Protein AF-A0A1Q1FGC1-F1 (afdb_monomer_lite)

Foldseek 3Di:
DLVVVLVVLLVLLVVQFDLPAQKAKAQPVPRHQDPPRHNTHGNDQVSRVVNQVSVQVSQVSVCVPVVPRDDGNIHMDGNDDDDDDPPDDDPPCCCLALLSLLVLLLVLLVVLCVVVVVVVLVVVLVVVLVVCLVVDPDSSLSSLSSLLSQLVSCVVPPDQQVSVSSLLSSLQSVADPDADPCLLVVLVVSCCSNVQFVDKDWAWDPPDPQKTKIKIKTFQHVNVQPDQKDFQQSSLSSSCSNVVQWAKEWEQWDDPDNGMIIIMIMTGRDDGHPQNGMYGHDDDD

Secondary structure (DSSP, 8-state):
-HHHHHHHHHHHHHHH--TT-SEEEEETTT----TTSTT--BSSHHHHHHHHHHHHHHHHHHHTT-TTSPP--EEEEE---------PPP-SSGGGSHHHHHHHHHHHHHHHHHHHT-HHHHHHHHHHHHHHHTT---HHHHHHHHHHHHHHHHHHHS-HHHHHHHHHHHHHHH------S-HHHHHHHHHHHTTS-SEEEEEE----SSEEEEEEEEES-GGGTT-SEEE-HHHHHHHHHH-SSSEEEEEEEEE-SSSEEEEEEEEESSS--BSSSEEEPPPP-

pLDDT: mean 84.42, std 14.96, range [31.66, 98.06]

Structure (mmCIF, N/CA/C/O backbone):
data_AF-A0A1Q1FGC1-F1
#
_entry.id   AF-A0A1Q1FGC1-F1
#
loop_
_atom_site.group_PDB
_atom_site.id
_atom_site.type_symbol
_atom_site.label_atom_id
_atom_site.label_alt_id
_atom_site.label_comp_id
_atom_site.label_asym_id
_atom_site.label_entity_id
_atom_site.label_seq_id
_atom_site.pdbx_PDB_ins_code
_atom_site.Cartn_x
_atom_site.Cartn_y
_atom_site.Cartn_z
_atom_site.occupancy
_atom_site.B_iso_or_equiv
_atom_site.auth_seq_id
_atom_site.auth_comp_id
_atom_site.auth_asym_id
_atom_site.auth_atom_id
_atom_site.pdbx_PDB_model_num
ATOM 1 N N . MET A 1 1 ? -50.569 14.447 3.805 1.00 57.69 1 MET A N 1
ATOM 2 C CA . MET A 1 1 ? -50.657 12.968 3.808 1.00 57.69 1 MET A CA 1
ATOM 3 C C . MET A 1 1 ? -49.304 12.247 3.843 1.00 57.69 1 MET A C 1
ATOM 5 O O . MET A 1 1 ? -49.131 11.430 4.736 1.00 57.69 1 MET A O 1
ATOM 9 N N . VAL A 1 2 ? -48.320 12.514 2.967 1.00 59.72 2 VAL A N 1
ATOM 10 C CA . VAL A 1 2 ? -46.971 11.885 3.090 1.00 59.72 2 VAL A CA 1
ATOM 11 C C . VAL A 1 2 ? -46.127 12.538 4.187 1.00 59.72 2 VAL A C 1
ATOM 13 O O . VAL A 1 2 ? -45.519 11.827 4.982 1.00 59.72 2 VAL A O 1
ATOM 16 N N . GLY A 1 3 ? -46.162 13.873 4.285 1.00 59.84 3 GLY A N 1
ATOM 17 C CA . GLY A 1 3 ? -45.525 14.616 5.379 1.00 59.84 3 GLY A CA 1
ATOM 18 C C . GLY A 1 3 ? -45.993 14.133 6.752 1.00 59.84 3 GLY A C 1
ATOM 19 O O . GLY A 1 3 ? -45.165 13.845 7.601 1.00 59.84 3 GLY A O 1
ATOM 20 N N . ASP A 1 4 ? -47.297 13.890 6.925 1.00 67.94 4 ASP A N 1
ATOM 21 C CA . ASP A 1 4 ? -47.846 13.331 8.172 1.00 67.94 4 ASP A CA 1
ATOM 22 C C . ASP A 1 4 ? -47.309 11.930 8.482 1.00 67.94 4 ASP A C 1
ATOM 24 O O . ASP A 1 4 ? -47.155 11.571 9.643 1.00 67.94 4 ASP A O 1
ATOM 28 N N . THR A 1 5 ? -47.018 11.128 7.456 1.00 79.69 5 THR A N 1
ATOM 29 C CA . THR A 1 5 ? -46.494 9.765 7.629 1.00 79.69 5 THR A CA 1
ATOM 30 C C . THR A 1 5 ? -45.018 9.796 8.024 1.00 79.69 5 THR A C 1
ATOM 32 O O . THR A 1 5 ? -44.629 9.123 8.971 1.00 79.69 5 THR A O 1
ATOM 35 N N . LEU A 1 6 ? -44.202 10.624 7.362 1.00 82.94 6 LEU A N 1
ATOM 36 C CA . LEU A 1 6 ? -42.785 10.801 7.701 1.00 82.94 6 LEU A CA 1
ATOM 37 C C . LEU A 1 6 ? -42.603 11.462 9.073 1.00 82.94 6 LEU A C 1
ATOM 39 O O . LEU A 1 6 ? -41.747 11.032 9.842 1.00 82.94 6 LEU A O 1
ATOM 43 N N . SER A 1 7 ? -43.430 12.458 9.404 1.00 81.56 7 SER A N 1
ATOM 44 C CA . SER A 1 7 ? -43.425 13.105 10.719 1.00 81.56 7 SER A CA 1
ATOM 45 C C . SER A 1 7 ? -43.826 12.141 11.833 1.00 81.56 7 SER A C 1
ATOM 47 O O . SER A 1 7 ? -43.202 12.159 12.886 1.00 81.56 7 SER A O 1
ATOM 49 N N . LYS A 1 8 ? -44.802 11.249 11.603 1.00 84.81 8 LYS A N 1
ATOM 50 C CA . LYS A 1 8 ? -45.163 10.192 12.566 1.00 84.81 8 LYS A CA 1
ATOM 51 C C . LYS A 1 8 ? -44.036 9.186 12.778 1.00 84.81 8 LYS A C 1
ATOM 53 O O . LYS A 1 8 ? -43.761 8.823 13.913 1.00 84.81 8 LYS A O 1
ATOM 58 N N . ILE A 1 9 ? -43.373 8.759 11.701 1.00 87.56 9 ILE A N 1
ATOM 59 C CA . ILE A 1 9 ? -42.232 7.840 11.803 1.00 87.56 9 ILE A CA 1
ATOM 60 C C . ILE A 1 9 ? -41.076 8.509 12.560 1.00 87.56 9 ILE A C 1
ATOM 62 O O . ILE A 1 9 ? -40.474 7.888 13.428 1.00 87.56 9 ILE A O 1
ATOM 66 N N . ARG A 1 10 ? -40.805 9.792 12.295 1.00 87.88 10 ARG A N 1
ATOM 67 C CA . ARG A 1 10 ? -39.783 10.553 13.023 1.00 87.88 10 ARG A CA 1
ATOM 68 C C . ARG A 1 10 ? -40.127 10.718 14.504 1.00 87.88 10 ARG A C 1
ATOM 70 O O . ARG A 1 10 ? -39.265 10.466 15.334 1.00 87.88 10 ARG A O 1
ATOM 77 N N . ALA A 1 11 ? -41.372 11.069 14.826 1.00 86.38 11 ALA A N 1
ATOM 78 C CA . ALA A 1 11 ? -41.836 11.168 16.208 1.00 86.38 11 ALA A CA 1
ATOM 79 C C . ALA A 1 11 ? -41.673 9.834 16.948 1.00 86.38 11 ALA A C 1
ATOM 81 O O . ALA A 1 11 ? -41.197 9.812 18.074 1.00 86.38 11 ALA A O 1
ATOM 82 N N . ARG A 1 12 ? -41.966 8.710 16.280 1.00 87.69 12 ARG A N 1
ATOM 83 C CA . ARG A 1 12 ? -41.764 7.377 16.856 1.00 87.69 12 ARG A CA 1
ATOM 84 C C . ARG A 1 12 ? -40.293 7.081 17.167 1.00 87.69 12 ARG A C 1
ATOM 86 O O . ARG A 1 12 ? -40.009 6.487 18.195 1.00 87.69 12 ARG A O 1
ATOM 93 N N . ILE A 1 13 ? -39.368 7.489 16.299 1.00 89.38 13 ILE A N 1
ATOM 94 C CA . ILE A 1 13 ? -37.922 7.331 16.537 1.00 89.38 13 ILE A CA 1
ATOM 95 C C . ILE A 1 13 ? -37.454 8.244 17.676 1.00 89.38 13 ILE A C 1
ATOM 97 O O . ILE A 1 13 ? -36.613 7.845 18.472 1.00 89.38 13 ILE A O 1
ATOM 1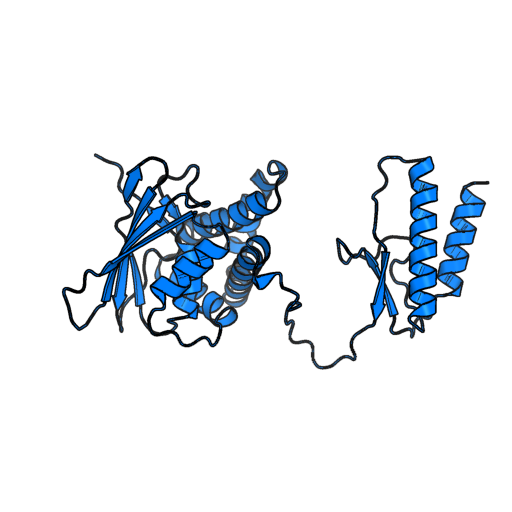01 N N . GLU A 1 14 ? -38.010 9.451 17.776 1.00 88.62 14 GLU A N 1
ATOM 102 C CA . GLU A 1 14 ? -37.713 10.391 18.861 1.00 88.62 14 GLU A CA 1
ATOM 103 C C . GLU A 1 14 ? -38.254 9.910 20.219 1.00 88.62 14 GLU A C 1
ATOM 105 O O . GLU A 1 14 ? -37.573 10.095 21.217 1.00 88.62 14 GLU A O 1
ATOM 110 N N . GLU A 1 15 ? -39.412 9.243 20.262 1.00 89.38 15 GLU A N 1
ATOM 111 C CA . GLU A 1 15 ? -39.962 8.607 21.476 1.00 89.38 15 GLU A CA 1
ATOM 112 C C . GLU A 1 15 ? -39.123 7.428 21.980 1.00 89.38 15 GLU A C 1
ATOM 114 O O . GLU A 1 15 ? -39.129 7.140 23.173 1.00 89.38 15 GLU A O 1
ATOM 119 N N . LEU A 1 16 ? -38.453 6.717 21.070 1.00 88.81 16 LEU A N 1
ATOM 120 C CA . LEU A 1 16 ? -37.570 5.600 21.409 1.00 88.81 16 LEU A CA 1
ATOM 121 C C . LEU A 1 16 ? -36.193 6.076 21.888 1.00 88.81 16 LEU A C 1
ATOM 123 O O . LEU A 1 16 ? -35.458 5.292 22.484 1.00 88.81 16 LEU A O 1
ATOM 127 N N . ALA A 1 17 ? -35.830 7.326 21.595 1.00 89.56 17 ALA A N 1
ATOM 128 C CA . ALA A 1 17 ? -34.506 7.841 21.879 1.00 89.56 17 ALA A CA 1
ATOM 129 C C . ALA A 1 17 ? -34.337 8.213 23.360 1.00 89.56 17 ALA A C 1
ATOM 131 O O . ALA A 1 17 ? -35.194 8.863 23.955 1.00 89.56 17 ALA A O 1
ATOM 132 N N . ASP A 1 18 ? -33.182 7.864 23.914 1.00 89.31 18 ASP A N 1
ATOM 133 C CA . ASP A 1 18 ? -32.723 8.246 25.247 1.00 89.31 18 ASP A CA 1
ATOM 134 C C . ASP A 1 18 ? -31.281 8.751 25.126 1.00 89.31 18 ASP A C 1
ATOM 136 O O . ASP A 1 18 ? -30.412 8.021 24.649 1.00 89.31 18 ASP A O 1
ATOM 140 N N . ASP A 1 19 ? -31.019 9.996 25.535 1.00 82.25 19 ASP A N 1
ATOM 141 C CA . ASP A 1 19 ? -29.701 10.640 25.409 1.00 82.25 19 ASP A CA 1
ATOM 142 C C . ASP A 1 19 ? -28.602 9.948 26.246 1.00 82.25 19 ASP A C 1
ATOM 144 O O . ASP A 1 19 ? -27.415 10.142 25.980 1.00 82.25 19 ASP A O 1
ATOM 148 N N . GLY A 1 20 ? -28.981 9.138 27.243 1.00 80.69 20 GLY A N 1
ATOM 149 C CA . GLY A 1 20 ? -28.089 8.295 28.044 1.00 80.69 20 GLY A CA 1
ATOM 150 C C . GLY A 1 20 ? -27.995 6.845 27.560 1.00 80.69 20 GLY A C 1
ATOM 151 O O . GLY A 1 20 ? -27.340 6.031 28.210 1.00 80.69 20 GLY A O 1
ATOM 152 N N . GLY A 1 21 ? -28.650 6.512 26.447 1.00 84.69 21 GLY A N 1
ATOM 153 C CA . GLY A 1 21 ? -28.677 5.171 25.885 1.00 84.69 21 GLY A CA 1
ATOM 154 C C . GLY A 1 21 ? -27.323 4.698 25.348 1.00 84.69 21 GLY A C 1
ATOM 155 O O . GLY A 1 21 ? -26.608 5.429 24.654 1.00 84.69 21 GLY A O 1
ATOM 156 N N . THR A 1 22 ? -26.982 3.441 25.626 1.00 86.62 22 THR A N 1
ATOM 157 C CA . THR A 1 22 ? -25.759 2.802 25.117 1.00 86.62 22 THR A CA 1
ATOM 158 C C . THR A 1 22 ? -25.917 2.288 23.692 1.00 86.62 22 THR A C 1
ATOM 160 O O . THR A 1 22 ? -24.923 1.959 23.057 1.00 86.62 22 THR A O 1
ATOM 163 N N . TYR A 1 23 ? -27.135 2.246 23.154 1.00 84.50 23 TYR A N 1
ATOM 164 C CA . TYR A 1 23 ? -27.387 1.746 21.811 1.00 84.50 23 TYR A CA 1
ATOM 165 C C . TYR A 1 23 ? -27.538 2.887 20.805 1.00 84.50 23 TYR A C 1
ATOM 167 O O . TYR A 1 23 ? -28.007 3.980 21.123 1.00 84.50 23 TYR A O 1
ATOM 175 N N . TRP A 1 24 ? -27.167 2.645 19.555 1.00 87.62 24 TRP A N 1
ATOM 176 C CA . TRP A 1 24 ? -27.407 3.553 18.433 1.00 87.62 24 TRP A CA 1
ATOM 177 C C . TRP A 1 24 ? -27.695 2.760 17.161 1.00 87.62 24 TRP A C 1
ATOM 179 O O . TRP A 1 24 ? -27.542 1.542 17.118 1.00 87.62 24 TRP A O 1
ATOM 189 N N . VAL A 1 25 ? -28.121 3.453 16.108 1.00 85.19 25 VAL A N 1
ATOM 190 C CA . VAL A 1 25 ? -28.439 2.829 14.821 1.00 85.19 25 VAL A CA 1
ATOM 191 C C . VAL A 1 25 ? -27.523 3.387 13.737 1.00 85.19 25 VAL A C 1
ATOM 193 O O . VAL A 1 25 ? -27.506 4.598 13.508 1.00 85.19 25 VAL A O 1
ATOM 196 N N . VAL A 1 26 ? -26.796 2.502 13.050 1.00 85.12 26 VAL A N 1
ATOM 197 C CA . VAL A 1 26 ? -25.926 2.835 11.906 1.00 85.12 26 VAL A CA 1
ATOM 198 C C . VAL A 1 26 ? -26.407 2.158 10.629 1.00 85.12 26 VAL A C 1
ATOM 200 O O . VAL A 1 26 ? -27.202 1.222 10.661 1.00 85.12 26 VAL A O 1
ATOM 203 N N . CYS A 1 27 ? -25.888 2.605 9.490 1.00 78.38 27 CYS A N 1
ATOM 204 C CA . CYS A 1 27 ? -25.894 1.821 8.263 1.00 78.38 27 CYS A CA 1
ATOM 205 C C . CYS A 1 27 ? -24.821 0.724 8.348 1.00 78.38 27 CYS A C 1
ATOM 207 O O . CYS A 1 27 ? -23.636 1.042 8.417 1.00 78.38 27 CYS A O 1
ATOM 209 N N . GLY A 1 28 ? -25.208 -0.548 8.266 1.00 69.62 28 GLY A N 1
ATOM 210 C CA . GLY A 1 28 ? -24.285 -1.685 8.327 1.00 69.62 28 GLY A CA 1
ATOM 211 C C . GLY A 1 28 ? -23.257 -1.732 7.192 1.00 69.62 28 GLY A C 1
ATOM 212 O O . GLY A 1 28 ? -22.227 -2.369 7.346 1.00 69.62 28 GLY A O 1
ATOM 213 N N . ARG A 1 29 ? -23.500 -1.029 6.075 1.00 65.00 29 ARG A N 1
ATOM 214 C CA . ARG A 1 29 ? -22.555 -0.947 4.946 1.00 65.00 29 ARG A CA 1
ATOM 215 C C . ARG A 1 29 ? -21.542 0.189 5.078 1.00 65.00 29 ARG A C 1
ATOM 217 O O . ARG A 1 29 ? -20.452 0.090 4.541 1.00 65.00 29 ARG A O 1
ATOM 224 N N . THR A 1 30 ? -21.917 1.299 5.712 1.00 63.84 30 THR A N 1
ATOM 225 C CA . THR A 1 30 ? -21.120 2.540 5.661 1.00 63.84 30 THR A CA 1
ATOM 226 C C . THR A 1 30 ? -20.755 3.090 7.035 1.00 63.84 30 THR A C 1
ATOM 228 O O . THR A 1 30 ? -20.109 4.127 7.115 1.00 63.84 30 THR A O 1
ATOM 231 N N . GLY A 1 31 ? -21.241 2.490 8.123 1.00 72.88 31 GLY A N 1
ATOM 232 C CA . GLY A 1 31 ? -21.002 2.936 9.500 1.00 72.88 31 GLY A CA 1
ATOM 233 C C . GLY A 1 31 ? -21.636 4.284 9.879 1.00 72.88 31 GLY A C 1
ATOM 234 O O . GLY A 1 31 ? -21.648 4.651 11.049 1.00 72.88 31 GLY A O 1
ATOM 235 N N . VAL A 1 32 ? -22.193 5.032 8.922 1.00 72.25 32 VAL A N 1
ATOM 236 C CA . VAL A 1 32 ? -22.795 6.352 9.172 1.00 72.25 32 VAL A CA 1
ATOM 237 C C . VAL A 1 32 ? -24.168 6.237 9.839 1.00 72.25 32 VAL A C 1
ATOM 239 O O . VAL A 1 32 ? -24.891 5.263 9.625 1.00 72.25 32 VAL A O 1
ATOM 242 N N . CYS A 1 33 ? -24.576 7.277 10.573 1.00 80.81 33 CYS A N 1
ATOM 243 C CA . CYS A 1 33 ? -25.925 7.416 11.138 1.00 80.81 33 CYS A CA 1
ATOM 244 C C . CYS A 1 33 ? -26.758 8.401 10.299 1.00 80.81 33 CYS A C 1
ATOM 246 O O . CYS A 1 33 ? -26.781 9.598 10.605 1.00 80.81 33 CYS A O 1
ATOM 248 N N . PRO A 1 34 ? -27.432 7.968 9.218 1.00 77.50 34 PRO A N 1
ATOM 249 C CA . PRO A 1 34 ? -28.180 8.887 8.377 1.00 77.50 34 PRO A CA 1
ATOM 250 C C . PRO A 1 34 ? -29.511 9.281 9.034 1.00 77.50 34 PRO A C 1
ATOM 252 O O . PRO A 1 34 ? -30.079 8.570 9.862 1.00 77.50 34 PRO A O 1
ATOM 255 N N . VAL A 1 35 ? -30.067 10.420 8.616 1.00 82.81 35 VAL A N 1
ATOM 256 C CA . VAL A 1 35 ? -31.430 10.831 8.997 1.00 82.81 35 VAL A CA 1
ATOM 257 C C . VAL A 1 35 ? -32.407 9.693 8.651 1.00 82.81 35 VAL A C 1
ATOM 259 O O . VAL A 1 35 ? -32.346 9.181 7.522 1.00 82.81 35 VAL A O 1
ATOM 262 N N . PRO A 1 36 ? -33.301 9.287 9.573 1.00 83.81 36 PRO A N 1
ATOM 263 C CA . PRO A 1 36 ? -33.751 10.012 10.776 1.00 83.81 36 PRO A CA 1
ATOM 264 C C . PRO A 1 36 ? -33.051 9.682 12.109 1.00 83.81 36 PRO A C 1
ATOM 266 O O . PRO A 1 36 ? -33.379 10.317 13.105 1.00 83.81 36 PRO A O 1
ATOM 269 N N . VAL A 1 37 ? -32.104 8.743 12.149 1.00 86.38 37 VAL A N 1
ATOM 270 C CA . VAL A 1 37 ? -31.458 8.274 13.399 1.00 86.38 37 VAL A CA 1
ATOM 271 C C . VAL A 1 37 ? -30.171 9.030 13.753 1.00 86.38 37 VAL A C 1
ATOM 273 O O . VAL A 1 37 ? -29.533 8.751 14.765 1.00 86.38 37 VAL A O 1
ATOM 276 N N . ALA A 1 38 ? -29.792 10.011 12.932 1.00 84.94 38 ALA A N 1
ATOM 277 C CA . ALA A 1 38 ? -28.620 10.853 13.145 1.00 84.94 38 ALA A CA 1
ATOM 278 C C . ALA A 1 38 ? -28.612 11.483 14.551 1.00 84.94 38 ALA A C 1
ATOM 280 O O . ALA A 1 38 ? -29.531 12.220 14.916 1.00 84.94 38 ALA A O 1
ATOM 281 N N . GLY A 1 39 ? -27.558 11.200 15.321 1.00 80.31 39 GLY A N 1
ATOM 282 C CA . GLY A 1 39 ? -27.352 11.753 16.662 1.00 80.31 39 GLY A CA 1
ATOM 283 C C . GLY A 1 39 ? -28.306 11.230 17.741 1.00 80.31 39 GLY A C 1
ATOM 284 O O . GLY A 1 39 ? -28.369 11.831 18.807 1.00 80.31 39 GLY A O 1
ATOM 285 N N . LYS A 1 40 ? -29.063 10.154 17.482 1.00 87.62 40 LYS A N 1
ATOM 286 C CA . LYS A 1 40 ? -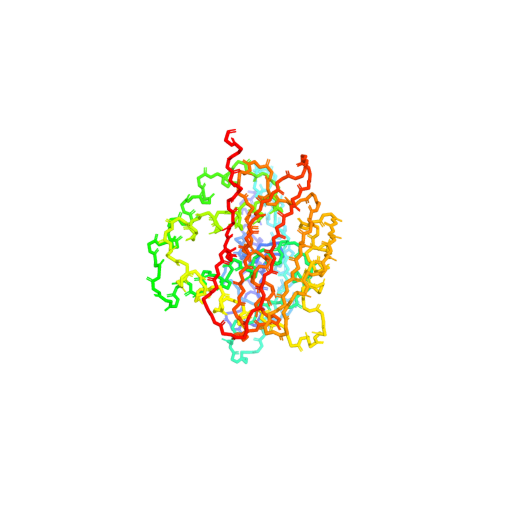29.954 9.528 18.468 1.00 87.62 40 LYS A CA 1
ATOM 287 C C . LYS A 1 40 ? -29.279 8.341 19.150 1.00 87.62 40 LYS A C 1
ATOM 289 O O . LYS A 1 40 ? -28.545 7.586 18.511 1.00 87.62 40 LYS A O 1
ATOM 294 N N . ARG A 1 41 ? -29.559 8.192 20.441 1.00 90.12 41 ARG A N 1
ATOM 295 C CA . ARG A 1 41 ? -29.171 7.058 21.281 1.00 90.12 41 ARG A CA 1
ATOM 296 C C . ARG A 1 41 ? -30.428 6.358 21.797 1.00 90.12 41 ARG A C 1
ATOM 298 O O . ARG A 1 41 ? -31.491 6.972 21.819 1.00 90.12 41 ARG A O 1
ATOM 305 N N . PHE A 1 42 ? -30.317 5.082 22.139 1.00 90.81 42 PHE A N 1
ATOM 306 C CA . PHE A 1 42 ? -31.420 4.214 22.547 1.00 90.81 42 PHE A CA 1
ATOM 307 C C . PHE A 1 42 ? -31.038 3.462 23.829 1.00 90.81 42 PHE A C 1
ATOM 309 O O . PHE A 1 42 ? -29.876 3.071 23.981 1.00 90.81 42 PHE A O 1
ATOM 316 N N . PRO A 1 43 ? -31.984 3.277 24.762 1.00 88.50 43 PRO A N 1
ATOM 317 C CA . PRO A 1 43 ? -31.693 2.731 26.087 1.00 88.50 43 PRO A CA 1
ATOM 318 C C . PRO A 1 43 ? -31.314 1.247 26.052 1.00 88.50 43 PRO A C 1
ATOM 320 O O . PRO A 1 43 ? -30.489 0.805 26.847 1.00 88.50 43 PRO A O 1
ATOM 323 N N . ASP A 1 44 ? -31.896 0.488 25.126 1.00 88.94 44 ASP A N 1
ATOM 324 C CA . ASP A 1 44 ? -31.689 -0.946 24.982 1.00 88.94 44 ASP A CA 1
ATOM 325 C C . ASP A 1 44 ? -31.716 -1.376 23.506 1.00 88.94 44 ASP A C 1
ATOM 327 O O . ASP A 1 44 ? -32.067 -0.613 22.593 1.00 88.94 44 ASP A O 1
ATOM 331 N N . ARG A 1 45 ? -31.322 -2.631 23.277 1.00 87.06 45 ARG A N 1
ATOM 332 C CA . ARG A 1 45 ? -31.280 -3.251 21.952 1.00 87.06 45 ARG A CA 1
ATOM 333 C C . ARG A 1 45 ? -32.646 -3.270 21.265 1.00 87.06 45 ARG A C 1
ATOM 335 O O . ARG A 1 45 ? -32.711 -3.047 20.061 1.00 87.06 45 ARG A O 1
ATOM 342 N N . GLU A 1 46 ? -33.722 -3.520 22.007 1.00 90.12 46 GLU A N 1
ATOM 343 C CA . GLU A 1 46 ? -35.079 -3.632 21.458 1.00 90.12 46 GLU A CA 1
ATOM 344 C C . GLU A 1 46 ? -35.573 -2.277 20.922 1.00 90.12 46 GLU A C 1
ATOM 346 O O . GLU A 1 46 ? -36.135 -2.194 19.823 1.00 90.12 46 GLU A O 1
ATOM 351 N N . ALA A 1 47 ? -35.296 -1.192 21.649 1.00 87.44 47 ALA A N 1
ATOM 352 C CA . ALA A 1 47 ? -35.576 0.173 21.223 1.00 87.44 47 ALA A CA 1
ATOM 353 C C . ALA A 1 47 ? -34.750 0.569 19.988 1.00 87.44 47 ALA A C 1
ATOM 355 O O . ALA A 1 47 ? -35.282 1.200 19.069 1.00 87.44 47 ALA A O 1
ATOM 356 N N . ALA A 1 48 ? -33.479 0.162 19.928 1.00 89.12 48 ALA A N 1
ATOM 357 C CA . ALA A 1 48 ? -32.610 0.410 18.780 1.00 89.12 48 ALA A CA 1
ATOM 358 C C . ALA A 1 48 ? -33.036 -0.381 17.529 1.00 89.12 48 ALA A C 1
ATOM 360 O O . ALA A 1 48 ? -33.084 0.184 16.436 1.00 89.12 48 ALA A O 1
ATOM 361 N N . GLU A 1 49 ? -33.407 -1.656 17.668 1.00 88.38 49 GLU A N 1
ATOM 362 C CA . GLU A 1 49 ? -33.945 -2.476 16.570 1.00 88.38 49 GLU A CA 1
ATOM 363 C C . GLU A 1 49 ? -35.273 -1.893 16.059 1.00 88.38 49 GLU A C 1
ATOM 365 O O . GLU A 1 49 ? -35.436 -1.667 14.858 1.00 88.38 49 GLU A O 1
ATOM 370 N N . SER A 1 50 ? -36.169 -1.503 16.971 1.00 88.69 50 SER A N 1
ATOM 371 C CA . SER A 1 50 ? -37.420 -0.808 16.631 1.00 88.69 50 SER A CA 1
ATOM 372 C C . SER A 1 50 ? -37.175 0.509 15.880 1.00 88.69 50 SER A C 1
ATOM 374 O O . SER A 1 50 ? -37.921 0.872 14.963 1.00 88.69 50 SER A O 1
ATOM 376 N N . ALA A 1 51 ? -36.121 1.243 16.240 1.00 89.00 51 ALA A N 1
ATOM 377 C CA . ALA A 1 51 ? -35.732 2.467 15.553 1.00 89.00 51 ALA A CA 1
ATOM 378 C C . ALA A 1 51 ? -35.106 2.202 14.173 1.00 89.00 51 ALA A C 1
ATOM 380 O O . ALA A 1 51 ? -35.364 2.966 13.239 1.00 89.00 51 ALA A O 1
ATOM 381 N N . ALA A 1 52 ? -34.341 1.119 14.009 1.00 87.94 52 ALA A N 1
ATOM 382 C CA . ALA A 1 52 ? -33.790 0.686 12.724 1.00 87.94 52 ALA A CA 1
ATOM 383 C C . ALA A 1 52 ? -34.898 0.281 11.736 1.00 87.94 52 ALA A C 1
ATOM 385 O O . ALA A 1 52 ? -34.888 0.696 10.569 1.00 87.94 52 ALA A O 1
ATOM 386 N N . GLU A 1 53 ? -35.914 -0.443 12.206 1.00 85.62 53 GLU A N 1
ATOM 387 C CA . GLU A 1 53 ? -37.105 -0.767 11.416 1.00 85.62 53 GLU A CA 1
ATOM 388 C C . GLU A 1 53 ? -37.868 0.499 11.001 1.00 85.62 53 GLU A C 1
ATOM 390 O O . GLU A 1 53 ? -38.217 0.681 9.828 1.00 85.62 53 GLU A O 1
ATOM 395 N N . ALA A 1 54 ? -38.070 1.431 11.937 1.00 88.38 54 ALA A N 1
ATOM 396 C CA . ALA A 1 54 ? -38.716 2.708 11.655 1.00 88.38 54 ALA A CA 1
ATOM 397 C C . ALA A 1 54 ? -37.911 3.557 10.648 1.00 88.38 54 ALA A C 1
ATOM 399 O O . ALA A 1 54 ? -38.492 4.164 9.744 1.00 88.38 54 ALA A O 1
ATOM 400 N N . ALA A 1 55 ? -36.579 3.568 10.741 1.00 87.75 55 ALA A N 1
ATOM 401 C CA . ALA A 1 55 ? -35.696 4.256 9.798 1.00 87.75 55 ALA A CA 1
ATOM 402 C C . ALA A 1 55 ? -35.738 3.625 8.394 1.00 87.75 55 ALA A C 1
ATOM 404 O O . ALA A 1 55 ? -35.773 4.340 7.384 1.00 87.75 55 ALA A O 1
ATOM 405 N N . THR A 1 56 ? -35.836 2.297 8.322 1.00 86.31 56 THR A N 1
ATOM 406 C CA . THR A 1 56 ? -36.043 1.552 7.073 1.00 86.31 56 THR A CA 1
ATOM 407 C C . THR A 1 56 ? -37.377 1.934 6.430 1.00 86.31 56 THR A C 1
ATOM 409 O O . THR A 1 56 ? -37.427 2.306 5.253 1.00 86.31 56 THR A O 1
ATOM 412 N N . ALA A 1 57 ? -38.461 1.960 7.212 1.00 85.38 57 ALA A N 1
ATOM 413 C CA . ALA A 1 57 ? -39.775 2.394 6.743 1.00 85.38 57 ALA A CA 1
ATOM 414 C C . ALA A 1 57 ? -39.770 3.861 6.271 1.00 85.38 57 ALA A C 1
ATOM 416 O O . ALA A 1 57 ? -40.365 4.183 5.238 1.00 85.38 57 ALA A O 1
ATOM 417 N N . TYR A 1 58 ? -39.057 4.745 6.977 1.00 85.25 58 TYR A N 1
ATOM 418 C CA . TYR A 1 58 ? -38.873 6.147 6.595 1.00 85.25 58 TYR A CA 1
ATOM 419 C C . TYR A 1 58 ? -38.228 6.275 5.206 1.00 85.25 58 TYR A C 1
ATOM 421 O O . TYR A 1 58 ? -38.746 6.984 4.337 1.00 85.25 58 TYR A O 1
ATOM 429 N N . ARG A 1 59 ? -37.133 5.545 4.955 1.00 87.06 59 ARG A N 1
ATOM 430 C CA . ARG A 1 59 ? -36.433 5.555 3.659 1.00 87.06 59 ARG A CA 1
ATOM 431 C C . ARG A 1 59 ? -37.253 4.914 2.545 1.00 87.06 59 ARG A C 1
ATOM 433 O O . ARG A 1 59 ? -37.285 5.452 1.438 1.00 87.06 59 ARG A O 1
ATOM 440 N N . ALA A 1 60 ? -37.991 3.846 2.839 1.00 83.31 60 ALA A N 1
ATOM 441 C CA . ALA A 1 60 ? -38.919 3.241 1.887 1.00 83.31 60 ALA A CA 1
ATOM 442 C C . ALA A 1 60 ? -40.041 4.212 1.477 1.00 83.31 60 ALA A C 1
ATOM 444 O O . ALA A 1 60 ? -40.434 4.255 0.310 1.00 83.31 60 ALA A O 1
ATOM 445 N N . VAL A 1 61 ? -40.546 5.031 2.409 1.00 85.69 61 VAL A N 1
ATOM 446 C CA . VAL A 1 61 ? -41.525 6.087 2.103 1.00 85.69 61 VAL A CA 1
ATOM 447 C C . VAL A 1 61 ? -40.908 7.181 1.231 1.00 85.69 61 VAL A C 1
ATOM 449 O O . VAL A 1 61 ? -41.556 7.608 0.276 1.00 85.69 61 VAL A O 1
ATOM 452 N N . LEU A 1 62 ? -39.674 7.607 1.518 1.00 83.50 62 LEU A N 1
ATOM 453 C CA . LEU A 1 62 ? -38.959 8.606 0.715 1.00 83.50 62 LEU A CA 1
ATOM 454 C C . LEU A 1 62 ? -38.692 8.128 -0.718 1.00 83.50 62 LEU A C 1
ATOM 456 O O . LEU A 1 62 ? -38.952 8.872 -1.662 1.00 83.50 62 LEU A O 1
ATOM 460 N N . ARG A 1 63 ? -38.263 6.871 -0.897 1.00 84.00 63 ARG A N 1
ATOM 461 C CA . ARG A 1 63 ? -37.956 6.294 -2.219 1.00 84.00 63 ARG A CA 1
ATOM 462 C C . ARG A 1 63 ? -39.156 6.183 -3.155 1.00 84.00 63 ARG A C 1
ATOM 464 O O . ARG A 1 63 ? -38.976 6.128 -4.367 1.00 84.00 63 ARG A O 1
ATOM 471 N N . ARG A 1 64 ? -40.384 6.199 -2.624 1.00 83.06 64 ARG A N 1
ATOM 472 C CA . ARG A 1 64 ? -41.594 6.291 -3.462 1.00 83.06 64 ARG A CA 1
ATOM 473 C C . ARG A 1 64 ? -41.689 7.612 -4.230 1.00 83.06 64 ARG A C 1
ATOM 475 O O . ARG A 1 64 ? -42.409 7.665 -5.220 1.00 83.06 64 ARG A O 1
ATOM 482 N N . TRP A 1 65 ? -40.993 8.653 -3.776 1.00 80.25 65 TRP A N 1
ATOM 483 C CA . TRP A 1 65 ? -41.030 9.995 -4.364 1.00 80.25 65 TRP A CA 1
ATOM 484 C C . TRP A 1 65 ? -39.703 10.398 -4.992 1.00 80.25 65 TRP A C 1
ATOM 486 O O . TRP A 1 65 ? -39.704 11.043 -6.035 1.00 80.25 65 TRP A O 1
ATOM 496 N N . ASP A 1 66 ? -38.591 9.982 -4.390 1.00 81.88 66 ASP A N 1
ATOM 497 C CA . ASP A 1 66 ? -37.259 10.126 -4.963 1.00 81.88 66 ASP A CA 1
ATOM 498 C C . ASP A 1 66 ? -36.610 8.746 -5.151 1.00 81.88 66 ASP A C 1
ATOM 500 O O . ASP A 1 66 ? -35.988 8.216 -4.225 1.00 81.88 66 ASP A O 1
ATOM 504 N N . PRO A 1 67 ? -36.726 8.146 -6.350 1.00 80.25 67 PRO A N 1
ATOM 505 C CA . PRO A 1 67 ? -36.103 6.860 -6.651 1.00 80.25 67 PRO A CA 1
ATOM 506 C C . PRO A 1 67 ? -34.572 6.856 -6.517 1.00 80.25 67 PRO A C 1
ATOM 508 O O . PRO A 1 67 ? -33.980 5.780 -6.400 1.00 80.25 67 PRO A O 1
ATOM 511 N N . ARG A 1 68 ? -33.926 8.035 -6.529 1.00 74.56 68 ARG A N 1
ATOM 512 C CA . ARG A 1 68 ? -32.474 8.188 -6.358 1.00 74.56 68 ARG A CA 1
ATOM 513 C C . ARG A 1 68 ? -32.048 8.265 -4.891 1.00 74.56 68 ARG A C 1
ATOM 515 O O . ARG A 1 68 ? -30.852 8.235 -4.620 1.00 74.56 68 ARG A O 1
ATOM 522 N N . ALA A 1 69 ? -32.985 8.331 -3.943 1.00 75.44 69 ALA A N 1
ATOM 523 C CA . ALA A 1 69 ? -32.647 8.387 -2.525 1.00 75.44 69 ALA A CA 1
ATOM 524 C C . ALA A 1 69 ? -31.860 7.126 -2.093 1.00 75.44 69 ALA A C 1
ATOM 526 O O . ALA A 1 69 ? -32.313 6.014 -2.390 1.00 75.44 69 ALA A O 1
ATOM 527 N N . PRO A 1 70 ? -30.732 7.263 -1.369 1.00 73.56 70 PRO A N 1
ATOM 528 C CA . PRO A 1 70 ? -29.889 6.130 -0.982 1.00 73.56 70 PRO A CA 1
ATOM 529 C C . PRO A 1 70 ? -30.631 5.041 -0.194 1.00 73.56 70 PRO A C 1
ATOM 531 O O . PRO A 1 70 ? -31.502 5.341 0.633 1.00 73.56 70 PRO A O 1
ATOM 534 N N . CYS A 1 71 ? -30.253 3.782 -0.433 1.00 74.19 71 CYS A N 1
ATOM 535 C CA . CYS A 1 71 ? -30.668 2.629 0.366 1.00 74.19 71 CYS A CA 1
ATOM 536 C C . CYS A 1 71 ? -29.659 2.408 1.497 1.00 74.19 71 CYS A C 1
ATOM 538 O O . CYS A 1 71 ? -28.470 2.242 1.233 1.00 74.19 71 CYS A O 1
ATOM 540 N N . TYR A 1 72 ? -30.140 2.383 2.737 1.00 79.12 72 TYR A N 1
ATOM 541 C CA . TYR A 1 72 ? -29.332 2.088 3.917 1.00 79.12 72 TYR A CA 1
ATOM 542 C C . TYR A 1 72 ? -29.867 0.829 4.590 1.00 79.12 72 TYR A C 1
ATOM 544 O O . TYR A 1 72 ? -31.081 0.705 4.756 1.00 79.12 72 TYR A O 1
ATOM 552 N N . ASP A 1 73 ? -28.959 -0.055 4.996 1.00 82.25 73 ASP A N 1
ATOM 553 C CA . ASP A 1 73 ? -29.273 -1.229 5.809 1.00 82.25 73 ASP A CA 1
ATOM 554 C C . ASP A 1 73 ? -29.045 -0.861 7.273 1.00 82.25 73 ASP A C 1
ATOM 556 O O . ASP A 1 73 ? -27.911 -0.833 7.745 1.00 82.25 73 ASP A O 1
ATOM 560 N N . PHE A 1 74 ? -30.111 -0.473 7.970 1.00 83.00 74 PHE A N 1
ATOM 561 C CA . PHE A 1 74 ? -30.016 -0.022 9.355 1.00 83.00 74 PHE A CA 1
ATOM 562 C C . PHE A 1 74 ? -29.834 -1.201 10.311 1.00 83.00 74 PHE A C 1
ATOM 564 O O . PHE A 1 74 ? -30.629 -2.138 10.290 1.00 83.00 74 PHE A O 1
ATOM 571 N N . ILE A 1 75 ? -28.829 -1.119 11.181 1.00 87.38 75 ILE A N 1
ATOM 572 C CA . ILE A 1 75 ? -28.555 -2.106 12.231 1.00 87.38 75 ILE A CA 1
ATOM 573 C C . ILE A 1 75 ? -28.441 -1.416 13.593 1.00 87.38 75 ILE A C 1
ATOM 575 O O . ILE A 1 75 ? -27.982 -0.274 13.680 1.00 87.38 75 ILE A O 1
ATOM 579 N N . ALA A 1 76 ? -28.867 -2.108 14.649 1.00 88.81 76 ALA A N 1
ATOM 580 C CA . ALA A 1 76 ? -28.676 -1.676 16.028 1.00 88.81 76 ALA A CA 1
ATOM 581 C C . ALA A 1 76 ? -27.275 -2.070 16.513 1.00 88.81 76 ALA A C 1
ATOM 583 O O . ALA A 1 76 ? -26.864 -3.222 16.369 1.00 88.81 76 ALA A O 1
ATOM 584 N N . CYS A 1 77 ? -26.562 -1.120 17.105 1.00 80.50 77 CYS A N 1
ATOM 585 C CA . CYS A 1 77 ? -25.234 -1.310 17.670 1.00 80.50 77 CYS A CA 1
ATOM 586 C C . CYS A 1 77 ? -25.230 -0.888 19.136 1.00 80.50 77 CYS A C 1
ATOM 588 O O . CYS A 1 77 ? -25.929 0.050 19.515 1.00 80.50 77 CYS A O 1
ATOM 590 N N . GLU A 1 78 ? -24.425 -1.571 19.938 1.00 86.75 78 GLU A N 1
ATOM 591 C CA . GLU A 1 78 ? -24.148 -1.221 21.329 1.00 86.75 78 GLU A CA 1
ATOM 592 C C . GLU A 1 78 ? -22.794 -0.509 21.417 1.00 86.75 78 GLU A C 1
ATOM 594 O O . GLU A 1 78 ? -21.849 -0.894 20.726 1.00 86.75 78 GLU A O 1
ATOM 599 N N . GLU A 1 79 ? -22.692 0.514 22.268 1.00 66.25 79 GLU A N 1
ATOM 600 C CA . GLU A 1 79 ? -21.415 1.092 22.675 1.00 66.25 79 GLU A CA 1
ATOM 601 C C . GLU A 1 79 ? -20.651 0.037 23.472 1.00 66.25 79 GLU A C 1
ATOM 603 O O . GLU A 1 79 ? -21.086 -0.299 24.577 1.00 66.25 79 GLU A O 1
ATOM 608 N N . PRO A 1 80 ? -19.523 -0.497 22.970 1.00 46.53 80 PRO A N 1
ATOM 609 C CA . PRO A 1 80 ? -18.688 -1.335 23.812 1.00 46.53 80 PRO A CA 1
ATOM 610 C C . PRO A 1 80 ? -18.271 -0.502 25.029 1.00 46.53 80 PRO A C 1
ATOM 612 O O . PRO A 1 80 ? -17.866 0.658 24.876 1.00 46.53 80 PRO A O 1
ATOM 615 N N . GLU A 1 81 ? -18.406 -1.071 26.235 1.00 42.34 81 GLU A N 1
ATOM 616 C CA . GLU A 1 81 ? -17.932 -0.435 27.464 1.00 42.34 81 GLU A CA 1
ATOM 617 C C . GLU A 1 81 ? -16.528 0.111 27.217 1.00 42.34 81 GLU A C 1
ATOM 619 O O . GLU A 1 81 ? -15.646 -0.595 26.728 1.00 42.34 81 GLU A O 1
ATOM 624 N N . ARG A 1 82 ? -16.357 1.402 27.500 1.00 37.97 82 ARG A N 1
ATOM 625 C CA . ARG A 1 82 ? -15.179 2.206 27.180 1.00 37.97 82 ARG A CA 1
ATOM 626 C C . ARG A 1 82 ? -13.955 1.738 27.981 1.00 37.97 82 ARG A C 1
ATOM 628 O O . ARG A 1 82 ? -13.484 2.442 28.868 1.00 37.97 82 ARG A O 1
ATOM 635 N N . ALA A 1 83 ? -13.430 0.560 27.667 1.00 35.00 83 ALA A N 1
ATOM 636 C CA . ALA A 1 83 ? -12.046 0.200 27.907 1.00 35.00 83 ALA A CA 1
ATOM 637 C C . ALA A 1 83 ? -11.191 0.982 26.899 1.00 35.00 83 ALA A C 1
ATOM 639 O O . ALA A 1 83 ? -11.574 1.142 25.743 1.00 35.00 83 ALA A O 1
ATOM 640 N N . ASN A 1 84 ? -10.088 1.551 27.385 1.00 33.19 84 ASN A N 1
ATOM 641 C CA . ASN A 1 84 ? -9.145 2.404 26.661 1.00 33.19 84 ASN A CA 1
ATOM 642 C C . ASN A 1 84 ? -9.070 2.135 25.152 1.00 33.19 84 ASN A C 1
ATOM 644 O O . ASN A 1 84 ? -8.620 1.083 24.712 1.00 33.19 84 ASN A O 1
ATOM 648 N N . ARG A 1 85 ? -9.467 3.146 24.378 1.00 35.00 85 ARG A N 1
ATOM 649 C CA . ARG A 1 85 ? -9.397 3.158 22.922 1.00 35.00 85 ARG A CA 1
ATOM 650 C C . ARG A 1 85 ? -7.947 3.367 22.475 1.00 35.00 85 ARG A C 1
ATOM 652 O O . ARG A 1 85 ? -7.572 4.478 22.116 1.00 35.00 85 ARG A O 1
ATOM 659 N N . THR A 1 86 ? -7.146 2.308 22.490 1.00 31.66 86 THR A N 1
ATOM 660 C CA . THR A 1 86 ? -6.239 2.055 21.366 1.00 31.66 86 THR A CA 1
ATOM 661 C C . THR A 1 86 ? -7.151 1.779 20.175 1.00 31.66 86 THR A C 1
ATOM 663 O O . THR A 1 86 ? -8.098 0.998 20.289 1.00 31.66 86 THR A O 1
ATOM 666 N N . VAL A 1 87 ? -6.972 2.496 19.069 1.00 35.78 87 VAL A N 1
ATOM 667 C CA . VAL A 1 87 ? -7.673 2.166 17.827 1.00 35.78 87 VAL A CA 1
ATOM 668 C C . VAL A 1 87 ? -7.050 0.866 17.335 1.00 35.78 87 VAL A C 1
ATOM 670 O O . VAL A 1 87 ? -6.051 0.882 16.640 1.00 35.78 87 VAL A O 1
ATOM 673 N N . THR A 1 88 ? -7.593 -0.266 17.766 1.00 36.59 88 THR A N 1
ATOM 674 C CA . THR A 1 88 ? -7.413 -1.521 17.045 1.00 36.59 88 THR A CA 1
ATOM 675 C C . THR A 1 88 ? -8.579 -1.592 16.060 1.00 36.59 88 THR A C 1
ATOM 677 O O . THR A 1 88 ? -9.731 -1.547 16.514 1.00 36.59 88 THR A O 1
ATOM 680 N N . PRO A 1 89 ? -8.335 -1.615 14.737 1.00 34.25 89 PRO A N 1
ATOM 681 C CA . PRO A 1 89 ? -9.398 -1.837 13.764 1.00 34.25 89 PRO A CA 1
ATOM 682 C C . PRO A 1 89 ? -10.117 -3.159 14.075 1.00 34.25 89 PRO A C 1
ATOM 684 O O . PRO A 1 89 ? -9.550 -4.036 14.738 1.00 34.25 89 PRO A O 1
ATOM 687 N N . PRO A 1 90 ? -11.391 -3.315 13.677 1.00 32.19 90 PRO A N 1
ATOM 688 C CA . PRO A 1 90 ? -12.104 -4.550 13.940 1.00 32.19 90 PRO A CA 1
ATOM 689 C C . PRO A 1 90 ? -11.354 -5.705 13.269 1.00 32.19 90 PRO A C 1
ATOM 691 O O . PRO A 1 90 ? -11.215 -5.750 12.052 1.00 32.19 90 PRO A O 1
ATOM 694 N N . ALA A 1 91 ? -10.897 -6.672 14.067 1.00 41.34 91 ALA A N 1
ATOM 695 C CA . ALA A 1 91 ? -10.480 -7.980 13.577 1.00 41.34 91 ALA A CA 1
ATOM 696 C C . ALA A 1 91 ? -11.730 -8.761 13.133 1.00 41.34 91 ALA A C 1
ATOM 698 O O . ALA A 1 91 ? -12.158 -9.724 13.766 1.00 41.34 91 ALA A O 1
ATOM 699 N N . THR A 1 92 ? -12.375 -8.295 12.066 1.00 35.31 92 THR A N 1
ATOM 700 C CA . THR A 1 92 ? -13.513 -8.943 11.412 1.00 35.31 92 THR A CA 1
ATOM 701 C C . THR A 1 92 ? -13.083 -9.480 10.060 1.00 35.31 92 THR A C 1
ATOM 703 O O . THR A 1 92 ? -13.594 -9.034 9.051 1.00 35.31 92 THR A O 1
ATOM 706 N N . GLY A 1 93 ? -12.132 -10.414 10.003 1.00 40.31 93 GLY A N 1
ATOM 707 C CA . GLY A 1 93 ? -11.820 -11.185 8.785 1.00 40.31 93 GLY A CA 1
ATOM 708 C C . GLY A 1 93 ? -11.362 -10.408 7.531 1.00 40.31 93 GLY A C 1
ATOM 709 O O . GLY A 1 93 ? -10.915 -11.048 6.585 1.00 40.31 93 GLY A O 1
ATOM 710 N N . GLU A 1 94 ? -11.412 -9.073 7.501 1.00 45.72 94 GLU A N 1
ATOM 711 C CA . GLU A 1 94 ? -11.015 -8.223 6.368 1.00 45.72 94 GLU A CA 1
ATOM 712 C C . GLU A 1 94 ? -9.504 -8.243 6.140 1.00 45.72 94 GLU A C 1
ATOM 714 O O . GLU A 1 94 ? -9.075 -8.188 4.993 1.00 45.72 94 GLU A O 1
ATOM 719 N N . SER A 1 95 ? -8.698 -8.466 7.180 1.00 52.12 95 SER A N 1
ATOM 720 C CA . SER A 1 95 ? -7.240 -8.634 7.083 1.00 52.12 95 SER A CA 1
ATOM 721 C C . SER A 1 95 ? -6.799 -9.884 6.295 1.00 52.12 95 SER A C 1
ATOM 723 O O . SER A 1 95 ? -5.610 -10.070 6.034 1.00 52.12 95 SER A O 1
ATOM 725 N N . THR A 1 96 ? -7.752 -10.727 5.870 1.00 65.06 96 THR A N 1
ATOM 726 C CA . THR A 1 96 ? -7.531 -11.843 4.929 1.00 65.06 96 THR A CA 1
ATOM 727 C C . THR A 1 96 ? -7.958 -11.543 3.487 1.00 65.06 96 THR A C 1
ATOM 729 O O . THR A 1 96 ? -7.809 -12.406 2.627 1.00 65.06 96 THR A O 1
ATOM 732 N N . SER A 1 97 ? -8.480 -10.343 3.214 1.00 85.06 97 SER A N 1
ATOM 733 C CA . SER A 1 97 ? -8.908 -9.890 1.883 1.00 85.06 97 SER A CA 1
ATOM 734 C C . SER A 1 97 ? -7.903 -8.916 1.268 1.00 85.06 97 SER A C 1
ATOM 736 O O . SER A 1 97 ? -7.181 -8.226 1.994 1.00 85.06 97 SER A O 1
ATOM 738 N N . LEU A 1 98 ? -7.886 -8.828 -0.065 1.00 87.81 98 LEU A N 1
ATOM 739 C CA . LEU A 1 98 ? -7.060 -7.868 -0.801 1.00 87.81 98 LEU A CA 1
ATOM 740 C C . LEU A 1 98 ? -7.317 -6.431 -0.338 1.00 87.81 98 LEU A C 1
ATOM 742 O O . LEU A 1 98 ? -6.378 -5.699 -0.021 1.00 87.81 98 LEU A O 1
ATOM 746 N N . THR A 1 99 ? -8.594 -6.056 -0.254 1.00 90.56 99 THR A N 1
ATOM 747 C CA . THR A 1 99 ? -9.049 -4.747 0.212 1.00 90.56 99 THR A CA 1
ATOM 748 C C . THR A 1 99 ? -8.468 -4.435 1.593 1.00 90.56 99 THR A C 1
ATOM 750 O O . THR A 1 99 ? -7.800 -3.418 1.764 1.00 90.56 99 THR A O 1
ATOM 753 N N . GLY A 1 100 ? -8.646 -5.334 2.568 1.00 89.62 100 GLY A N 1
ATOM 754 C CA . GLY A 1 100 ? -8.142 -5.131 3.928 1.00 89.62 100 GLY A CA 1
ATOM 755 C C . GLY A 1 100 ? -6.624 -4.992 3.979 1.00 89.62 100 GLY A C 1
ATOM 756 O O . GLY A 1 100 ? -6.129 -4.043 4.574 1.00 89.62 100 GLY A O 1
ATOM 757 N N . PHE A 1 101 ? -5.885 -5.843 3.260 1.00 91.12 101 PHE A N 1
ATOM 758 C CA . PHE A 1 101 ? -4.429 -5.713 3.158 1.00 91.12 101 PHE A CA 1
ATOM 759 C C . PHE A 1 101 ? -4.001 -4.353 2.586 1.00 91.12 101 PHE A C 1
ATOM 761 O O . PHE A 1 101 ? -3.118 -3.701 3.140 1.00 91.12 101 PHE A O 1
ATOM 768 N N . CYS A 1 102 ? -4.632 -3.894 1.501 1.00 93.69 102 CYS A N 1
ATOM 769 C CA . CYS A 1 102 ? -4.314 -2.596 0.904 1.00 93.69 102 CYS A CA 1
ATOM 770 C C . CYS A 1 102 ? -4.597 -1.440 1.869 1.00 93.69 102 CYS A C 1
ATOM 772 O O . CYS A 1 102 ? -3.800 -0.507 1.960 1.00 93.69 102 CYS A O 1
ATOM 774 N N . HIS A 1 103 ? -5.718 -1.508 2.591 1.00 93.31 103 HIS A N 1
ATOM 775 C CA . HIS A 1 103 ? -6.094 -0.512 3.587 1.00 93.31 103 HIS A CA 1
ATOM 776 C C . HIS A 1 103 ? -5.138 -0.494 4.779 1.00 93.31 103 HIS A C 1
ATOM 778 O O . HIS A 1 103 ? -4.734 0.591 5.186 1.00 93.31 103 HIS A O 1
ATOM 784 N N . ASP A 1 104 ? -4.742 -1.658 5.294 1.00 94.44 104 ASP A N 1
ATOM 785 C CA . ASP A 1 104 ? -3.794 -1.777 6.404 1.00 94.44 104 ASP A CA 1
ATOM 786 C C . ASP A 1 104 ? -2.426 -1.200 6.009 1.00 94.44 104 ASP A C 1
ATOM 788 O O . ASP A 1 104 ? -1.869 -0.360 6.716 1.00 94.44 104 ASP A O 1
ATOM 792 N N . VAL A 1 105 ? -1.924 -1.566 4.823 1.00 95.69 105 VAL A N 1
ATOM 793 C CA . VAL A 1 105 ? -0.676 -1.018 4.271 1.00 95.69 105 VAL A CA 1
ATOM 794 C C . VAL A 1 105 ? -0.765 0.494 4.085 1.00 95.69 105 VAL A C 1
ATOM 796 O O . VAL A 1 105 ? 0.129 1.221 4.517 1.00 95.69 105 VAL A O 1
ATOM 799 N N . ALA A 1 106 ? -1.834 0.992 3.461 1.00 96.12 106 ALA A N 1
ATOM 800 C CA . ALA A 1 106 ? -2.007 2.423 3.251 1.00 96.12 106 ALA A CA 1
ATOM 801 C C . ALA A 1 106 ? -2.099 3.180 4.582 1.00 96.12 106 ALA A C 1
ATOM 803 O O . ALA A 1 106 ? -1.434 4.201 4.744 1.00 96.12 106 ALA A O 1
ATOM 804 N N . ALA A 1 107 ? -2.880 2.672 5.539 1.00 96.12 107 ALA A N 1
ATOM 805 C CA . ALA A 1 107 ? -3.045 3.275 6.854 1.00 96.12 107 ALA A CA 1
ATOM 806 C C . ALA A 1 107 ? -1.709 3.370 7.597 1.00 96.12 107 ALA A C 1
ATOM 808 O O . ALA A 1 107 ? -1.346 4.462 8.025 1.00 96.12 107 ALA A O 1
ATOM 809 N N . ALA A 1 108 ? -0.947 2.276 7.669 1.00 97.06 108 ALA A N 1
ATOM 810 C CA . ALA A 1 108 ? 0.347 2.253 8.346 1.00 97.06 108 ALA A CA 1
ATOM 811 C C . ALA A 1 108 ? 1.363 3.213 7.699 1.00 97.06 108 ALA A C 1
ATOM 813 O O . ALA A 1 108 ? 2.115 3.904 8.393 1.00 97.06 108 ALA A O 1
ATOM 814 N N . VAL A 1 109 ? 1.366 3.310 6.364 1.00 98.06 109 VAL A N 1
ATOM 815 C CA . VAL A 1 109 ? 2.222 4.262 5.643 1.00 98.06 109 VAL A CA 1
ATOM 816 C C . VAL A 1 109 ? 1.813 5.704 5.940 1.00 98.06 109 VAL A C 1
ATOM 818 O O . VAL A 1 109 ? 2.674 6.503 6.299 1.00 98.06 109 VAL A O 1
ATOM 821 N N . PHE A 1 110 ? 0.528 6.053 5.834 1.00 97.69 110 PHE A N 1
ATOM 822 C CA . PHE A 1 110 ? 0.054 7.408 6.140 1.00 97.69 110 PHE A CA 1
ATOM 823 C C . PHE A 1 110 ? 0.271 7.789 7.606 1.00 97.69 110 PHE A C 1
ATOM 825 O O . PHE A 1 110 ? 0.656 8.918 7.889 1.00 97.69 110 PHE A O 1
ATOM 832 N N . GLU A 1 111 ? 0.076 6.861 8.539 1.00 97.44 111 GLU A N 1
ATOM 833 C CA . GLU A 1 111 ? 0.351 7.097 9.956 1.00 97.44 111 GLU A CA 1
ATOM 834 C C . GLU A 1 111 ? 1.834 7.399 10.194 1.00 97.44 111 GLU A C 1
ATOM 836 O O . GLU A 1 111 ? 2.165 8.375 10.871 1.00 97.44 111 GLU A O 1
ATOM 841 N N . THR A 1 112 ? 2.726 6.639 9.554 1.00 97.69 112 THR A N 1
ATOM 842 C CA . THR A 1 112 ? 4.172 6.881 9.633 1.00 97.69 112 THR A CA 1
ATOM 843 C C . THR A 1 112 ? 4.557 8.219 8.998 1.00 97.69 112 THR A C 1
ATOM 845 O O . THR A 1 112 ? 5.320 8.984 9.586 1.00 97.69 112 THR A O 1
ATOM 848 N N . LEU A 1 113 ? 4.002 8.552 7.827 1.00 97.06 113 LEU A N 1
ATOM 849 C CA . LEU A 1 113 ? 4.223 9.854 7.188 1.00 97.06 113 LEU A CA 1
ATOM 850 C C . LEU A 1 113 ? 3.795 11.012 8.102 1.00 97.06 113 LEU A C 1
ATOM 852 O O . LEU A 1 113 ? 4.515 12.010 8.201 1.00 97.06 113 LEU A O 1
ATOM 856 N N . SER A 1 114 ? 2.679 10.847 8.812 1.00 95.62 114 SER A N 1
ATOM 857 C CA . SER A 1 114 ? 2.123 11.874 9.690 1.00 95.62 114 SER A CA 1
ATOM 858 C C . SER A 1 114 ? 2.982 12.062 10.932 1.00 95.62 114 SER A C 1
ATOM 860 O O . SER A 1 114 ? 3.297 13.195 11.309 1.00 95.62 114 SER A O 1
ATOM 862 N N . ALA A 1 115 ? 3.426 10.953 11.529 1.00 95.00 115 ALA A N 1
ATOM 863 C CA . ALA A 1 115 ? 4.328 10.950 12.673 1.00 95.00 115 ALA A CA 1
ATOM 864 C C . ALA A 1 115 ? 5.679 11.617 12.357 1.00 95.00 115 ALA A C 1
ATOM 866 O O . ALA A 1 115 ? 6.194 12.375 13.180 1.00 95.00 115 ALA A O 1
ATOM 867 N N . GLU A 1 116 ? 6.214 11.392 11.155 1.00 93.56 116 GLU A N 1
ATOM 868 C CA . GLU A 1 116 ? 7.496 11.947 10.696 1.00 93.56 116 GLU A CA 1
ATOM 869 C C . GLU A 1 116 ? 7.370 13.355 10.068 1.00 93.56 116 GLU A C 1
ATOM 871 O O . GLU A 1 116 ? 8.367 13.998 9.737 1.00 93.56 116 GLU A O 1
ATOM 876 N N . GLY A 1 117 ? 6.149 13.892 9.944 1.00 93.69 117 GLY A N 1
ATOM 877 C CA . GLY A 1 117 ? 5.902 15.272 9.515 1.00 93.69 117 GLY A CA 1
ATOM 878 C C . GLY A 1 117 ? 5.895 15.502 7.998 1.00 93.69 117 GLY A C 1
ATOM 879 O O . GLY A 1 117 ? 6.093 16.633 7.548 1.00 93.69 117 GLY A O 1
ATOM 880 N N . TYR A 1 118 ? 5.619 14.473 7.197 1.00 95.94 118 TYR A N 1
ATOM 881 C CA . TYR A 1 118 ? 5.585 14.527 5.730 1.00 95.94 118 TYR A CA 1
ATOM 882 C C . TYR A 1 118 ? 4.241 15.030 5.148 1.00 95.94 118 TYR A C 1
ATOM 884 O O . TYR A 1 118 ? 3.753 14.517 4.141 1.00 95.94 118 TYR A O 1
ATOM 892 N N . ALA A 1 119 ? 3.646 16.078 5.728 1.00 93.81 119 ALA A N 1
ATOM 893 C CA . ALA A 1 119 ? 2.299 16.555 5.368 1.00 93.81 119 ALA A CA 1
ATOM 894 C C . ALA A 1 119 ? 2.133 16.981 3.887 1.00 93.81 119 ALA A C 1
ATOM 896 O O . ALA A 1 119 ? 1.082 16.757 3.278 1.00 93.81 119 ALA A O 1
ATOM 897 N N . ASP A 1 120 ? 3.169 17.575 3.281 1.00 95.31 120 ASP A N 1
ATOM 898 C CA . ASP A 1 120 ? 3.150 17.968 1.860 1.00 95.31 120 ASP A CA 1
ATOM 899 C C . ASP A 1 120 ? 3.134 16.744 0.927 1.00 95.31 120 ASP A C 1
ATOM 901 O O . ASP A 1 120 ? 2.538 16.765 -0.155 1.00 95.31 120 ASP A O 1
ATOM 905 N N . LEU A 1 121 ? 3.797 15.662 1.341 1.00 96.56 121 LEU A N 1
ATOM 906 C CA . LEU A 1 121 ? 3.820 14.400 0.613 1.00 96.56 121 LEU A CA 1
ATOM 907 C C . LEU A 1 121 ? 2.480 13.674 0.747 1.00 96.56 121 LEU A C 1
ATOM 909 O O . LEU A 1 121 ? 1.940 13.253 -0.272 1.00 96.56 121 LEU A O 1
ATOM 913 N N . GLU A 1 122 ? 1.909 13.602 1.953 1.00 96.44 122 GLU A N 1
ATOM 914 C CA . GLU A 1 122 ? 0.565 13.047 2.174 1.00 96.44 122 GLU A CA 1
ATOM 915 C C . GLU A 1 122 ? -0.482 13.729 1.296 1.00 96.44 122 GLU A C 1
ATOM 917 O O . GLU A 1 122 ? -1.231 13.061 0.582 1.00 96.44 122 GLU A O 1
ATOM 922 N N . SER A 1 123 ? -0.493 15.067 1.314 1.00 95.25 123 SER A N 1
ATOM 923 C CA . SER A 1 123 ? -1.430 15.866 0.522 1.00 95.25 123 SER A CA 1
ATOM 924 C C . SER A 1 123 ? -1.297 15.529 -0.957 1.00 95.25 123 SER A C 1
ATOM 926 O O . SER A 1 123 ? -2.290 15.295 -1.637 1.00 95.25 123 SER A O 1
ATOM 928 N N . SER A 1 124 ? -0.064 15.403 -1.447 1.00 96.75 124 SER A N 1
ATOM 929 C CA . SER A 1 124 ? 0.139 15.078 -2.848 1.00 96.75 124 SER A CA 1
ATOM 930 C C . SER A 1 124 ? -0.189 13.641 -3.229 1.00 96.75 124 SER A C 1
ATOM 932 O O . SER A 1 124 ? -0.574 13.418 -4.375 1.00 96.75 124 SER A O 1
ATOM 934 N N . ILE A 1 125 ? -0.012 12.674 -2.328 1.00 95.62 125 ILE A N 1
ATOM 935 C CA . ILE A 1 125 ? -0.473 11.301 -2.554 1.00 95.62 125 ILE A CA 1
ATOM 936 C C . ILE A 1 125 ? -1.995 11.314 -2.709 1.00 95.62 125 ILE A C 1
ATOM 938 O O . ILE A 1 125 ? -2.518 10.730 -3.657 1.00 95.62 125 ILE A O 1
ATOM 942 N N . MET A 1 126 ? -2.698 12.011 -1.812 1.00 94.94 126 MET A N 1
ATOM 943 C CA . MET A 1 126 ? -4.156 12.114 -1.855 1.00 94.94 126 MET A CA 1
ATOM 944 C C . MET A 1 126 ? -4.651 12.848 -3.101 1.00 94.94 126 MET A C 1
ATOM 946 O O . MET A 1 126 ? -5.620 12.395 -3.708 1.00 94.94 126 MET A O 1
ATOM 950 N N . ASP A 1 127 ? -3.974 13.918 -3.520 1.00 95.81 127 ASP A N 1
ATOM 951 C CA . ASP A 1 127 ? -4.293 14.639 -4.753 1.00 95.81 127 ASP A CA 1
ATOM 952 C C . ASP A 1 127 ? -4.127 13.734 -5.985 1.00 95.81 127 ASP A C 1
ATOM 954 O O . ASP A 1 127 ? -5.048 13.625 -6.795 1.00 95.81 127 ASP A O 1
ATOM 958 N N . ALA A 1 128 ? -2.991 13.032 -6.100 1.00 93.06 128 ALA A N 1
ATOM 959 C CA . ALA A 1 128 ? -2.715 12.125 -7.217 1.00 93.06 128 ALA A CA 1
ATOM 960 C C . ALA A 1 128 ? -3.698 10.943 -7.268 1.00 93.06 128 ALA A C 1
ATOM 962 O O . ALA A 1 128 ? -4.158 10.549 -8.340 1.00 93.06 128 ALA A O 1
ATOM 963 N N . TYR A 1 129 ? -4.058 10.399 -6.103 1.00 92.88 129 TYR A N 1
ATOM 964 C CA . TYR A 1 129 ? -5.077 9.361 -5.986 1.00 92.88 129 TYR A CA 1
ATOM 965 C C . TYR A 1 129 ? -6.450 9.883 -6.437 1.00 92.88 129 TYR A C 1
ATOM 967 O O . TYR A 1 129 ? -7.089 9.285 -7.302 1.00 92.88 129 TYR A O 1
ATOM 975 N N . CYS A 1 130 ? -6.890 11.036 -5.921 1.00 90.88 130 CYS A N 1
ATOM 976 C CA . CYS A 1 130 ? -8.206 11.598 -6.238 1.00 90.88 130 CYS A CA 1
ATOM 977 C C . CYS A 1 130 ? -8.338 12.046 -7.701 1.00 90.88 130 CYS A C 1
ATOM 979 O O . CYS A 1 130 ? -9.443 12.021 -8.235 1.00 90.88 130 CYS A O 1
ATOM 981 N N . GLU A 1 131 ? -7.241 12.418 -8.371 1.00 91.94 131 GLU A N 1
ATOM 982 C CA . GLU A 1 131 ? -7.257 12.803 -9.790 1.00 91.94 131 GLU A CA 1
ATOM 983 C C . GLU A 1 131 ? -7.783 11.683 -10.703 1.00 91.94 131 GLU A C 1
ATOM 985 O O . GLU A 1 131 ? -8.395 11.964 -11.736 1.00 91.94 131 GLU A O 1
ATOM 990 N N . THR A 1 132 ? -7.572 10.417 -10.328 1.00 87.31 132 THR A N 1
ATOM 991 C CA . THR A 1 132 ? -7.948 9.268 -11.168 1.00 87.31 132 THR A CA 1
ATOM 992 C C . THR A 1 132 ? -8.916 8.284 -10.511 1.00 87.31 132 THR A C 1
ATOM 994 O O . THR A 1 132 ? -9.570 7.531 -11.234 1.00 87.31 132 THR A O 1
ATOM 997 N N . ALA A 1 133 ? -9.090 8.338 -9.185 1.00 87.75 133 ALA A N 1
ATOM 998 C CA . ALA A 1 133 ? -9.997 7.473 -8.427 1.00 87.75 133 ALA A CA 1
ATOM 999 C C . ALA A 1 133 ? -11.453 7.508 -8.926 1.00 87.75 133 ALA A C 1
ATOM 1001 O O . ALA A 1 133 ? -12.087 6.462 -9.017 1.00 87.75 133 ALA A O 1
ATOM 1002 N N . ASP A 1 134 ? -11.972 8.679 -9.313 1.00 87.75 134 ASP A N 1
ATOM 1003 C CA . ASP A 1 134 ? -13.366 8.840 -9.768 1.00 87.75 134 ASP A CA 1
ATOM 1004 C C . ASP A 1 134 ? -13.700 8.041 -11.044 1.00 87.75 134 ASP A C 1
ATOM 1006 O O . ASP A 1 134 ? -14.872 7.859 -11.375 1.00 87.75 134 ASP A O 1
ATOM 1010 N N . ALA A 1 135 ? -12.684 7.596 -11.790 1.00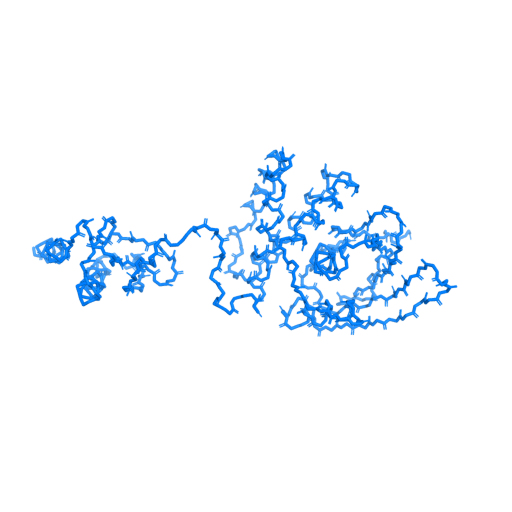 89.19 135 ALA A N 1
ATOM 1011 C CA . ALA A 1 135 ? -12.846 6.806 -13.008 1.00 89.19 135 ALA A CA 1
ATOM 1012 C C . ALA A 1 135 ? -12.800 5.286 -12.766 1.00 89.19 135 ALA A C 1
ATOM 1014 O O . ALA A 1 135 ? -12.921 4.526 -13.729 1.00 89.19 135 ALA A O 1
ATOM 1015 N N . ILE A 1 136 ? -12.589 4.846 -11.523 1.00 89.69 136 ILE A N 1
ATOM 1016 C CA . ILE A 1 136 ? -12.441 3.437 -11.152 1.00 89.69 136 ILE A CA 1
ATOM 1017 C C . ILE A 1 136 ? -13.723 2.977 -10.452 1.00 89.69 136 ILE A C 1
ATOM 1019 O O . ILE A 1 136 ? -14.055 3.443 -9.365 1.00 89.69 136 ILE A O 1
ATOM 1023 N N . ASP A 1 137 ? -14.450 2.064 -11.098 1.00 88.06 137 ASP A N 1
ATOM 1024 C CA . ASP A 1 137 ? -15.736 1.558 -10.599 1.00 88.06 137 ASP A CA 1
ATOM 1025 C C . ASP A 1 137 ? -15.579 0.368 -9.635 1.00 88.06 137 ASP A C 1
ATOM 1027 O O . ASP A 1 137 ? -16.460 0.128 -8.803 1.00 88.06 137 ASP A O 1
ATOM 1031 N N . ASP A 1 138 ? -14.487 -0.392 -9.762 1.00 87.38 138 ASP A N 1
ATOM 1032 C CA . ASP A 1 138 ? -14.231 -1.585 -8.959 1.00 87.38 138 ASP A CA 1
ATOM 1033 C C . ASP A 1 138 ? -13.467 -1.245 -7.657 1.00 87.38 138 ASP A C 1
ATOM 1035 O O . ASP A 1 138 ? -12.442 -0.556 -7.706 1.00 87.38 138 ASP A O 1
ATOM 1039 N N . PRO A 1 139 ? -13.949 -1.684 -6.476 1.00 86.44 139 PRO A N 1
ATOM 1040 C CA . PRO A 1 139 ? -13.299 -1.385 -5.199 1.00 86.44 139 PRO A CA 1
ATOM 1041 C C . PRO A 1 139 ? -11.884 -1.957 -5.043 1.00 86.44 139 PRO A C 1
ATOM 1043 O O . PRO A 1 139 ? -11.048 -1.313 -4.404 1.00 86.44 139 PRO A O 1
ATOM 1046 N N . ASP A 1 140 ? -11.607 -3.139 -5.594 1.00 87.88 140 ASP A N 1
ATOM 1047 C CA . ASP A 1 140 ? -10.289 -3.767 -5.486 1.00 87.88 140 ASP A CA 1
ATOM 1048 C C . ASP A 1 140 ? -9.296 -3.056 -6.407 1.00 87.88 140 ASP A C 1
ATOM 1050 O O . ASP A 1 140 ? -8.201 -2.694 -5.965 1.00 87.88 140 ASP A O 1
ATOM 1054 N N . ASP A 1 141 ? -9.715 -2.708 -7.628 1.00 89.88 141 ASP A N 1
ATOM 1055 C CA . ASP A 1 141 ? -8.923 -1.868 -8.536 1.00 89.88 141 ASP A CA 1
ATOM 1056 C C . ASP A 1 141 ? -8.590 -0.506 -7.911 1.00 89.88 141 ASP A C 1
ATOM 1058 O O . ASP A 1 141 ? -7.482 0.015 -8.079 1.00 89.88 141 ASP A O 1
ATOM 1062 N N . LEU A 1 142 ? -9.529 0.075 -7.158 1.00 91.06 142 LEU A N 1
ATOM 1063 C CA . LEU A 1 142 ? -9.325 1.338 -6.455 1.00 91.06 142 LEU A CA 1
ATOM 1064 C C . LEU A 1 142 ? -8.272 1.204 -5.338 1.00 91.06 142 LEU A C 1
ATOM 1066 O O . LEU A 1 142 ? -7.411 2.076 -5.182 1.00 91.06 142 LEU A O 1
ATOM 1070 N N . CYS A 1 143 ? -8.292 0.097 -4.593 1.00 92.62 143 CYS A N 1
ATOM 1071 C CA . CYS A 1 143 ? -7.304 -0.199 -3.554 1.00 92.62 143 CYS A CA 1
ATOM 1072 C C . CYS A 1 143 ? -5.906 -0.449 -4.138 1.00 92.62 143 CYS A C 1
ATOM 1074 O O . CYS A 1 143 ? -4.910 0.098 -3.652 1.00 92.62 143 CYS A O 1
ATOM 1076 N N . LEU A 1 144 ? -5.822 -1.214 -5.228 1.00 92.88 144 LEU A N 1
ATOM 1077 C CA . LEU A 1 144 ? -4.580 -1.428 -5.972 1.00 92.88 144 LEU A CA 1
ATOM 1078 C C . LEU A 1 144 ? -4.039 -0.111 -6.540 1.00 92.88 144 LEU A C 1
ATOM 1080 O O . LEU A 1 144 ? -2.830 0.146 -6.505 1.00 92.88 144 LEU A O 1
ATOM 1084 N N . HIS A 1 145 ? -4.930 0.756 -7.023 1.00 93.25 145 HIS A N 1
ATOM 1085 C CA . HIS A 1 145 ? -4.569 2.086 -7.487 1.00 93.25 145 HIS A CA 1
ATOM 1086 C C . HIS A 1 145 ? -3.954 2.937 -6.363 1.00 93.25 145 HIS A C 1
ATOM 1088 O O . HIS A 1 145 ? -2.925 3.573 -6.591 1.00 93.25 145 HIS A O 1
ATOM 1094 N N . LEU A 1 146 ? -4.493 2.888 -5.140 1.00 94.62 146 LEU A N 1
ATOM 1095 C CA . LEU A 1 146 ? -3.906 3.573 -3.984 1.00 94.62 146 LEU A CA 1
ATOM 1096 C C . LEU A 1 146 ? -2.477 3.091 -3.682 1.00 94.62 146 LEU A C 1
ATOM 1098 O O . LEU A 1 146 ? -1.569 3.916 -3.557 1.00 94.62 146 LEU A O 1
ATOM 1102 N N . LEU A 1 147 ? -2.247 1.774 -3.618 1.00 95.00 147 LEU A N 1
ATOM 1103 C CA . LEU A 1 147 ? -0.904 1.217 -3.381 1.00 95.00 147 LEU A CA 1
ATOM 1104 C C . LEU A 1 147 ? 0.084 1.601 -4.486 1.00 95.00 147 LEU A C 1
ATOM 1106 O O . LEU A 1 147 ? 1.256 1.896 -4.218 1.00 95.00 147 LEU A O 1
ATOM 1110 N N . ARG A 1 148 ? -0.385 1.637 -5.738 1.00 93.81 148 ARG A N 1
ATOM 1111 C CA . ARG A 1 148 ? 0.411 2.126 -6.863 1.00 93.81 148 ARG A CA 1
ATOM 1112 C C . ARG A 1 148 ? 0.775 3.595 -6.646 1.00 93.81 148 ARG A C 1
ATOM 1114 O O . ARG A 1 148 ? 1.955 3.926 -6.705 1.00 93.81 148 ARG A O 1
ATOM 1121 N N . THR A 1 149 ? -0.183 4.461 -6.334 1.00 95.12 149 THR A N 1
ATOM 1122 C CA . THR A 1 149 ? 0.067 5.892 -6.101 1.00 95.12 149 THR A CA 1
ATOM 1123 C C . THR A 1 149 ? 1.055 6.124 -4.958 1.00 95.12 149 THR A C 1
ATOM 1125 O O . THR A 1 149 ? 2.029 6.855 -5.147 1.00 95.12 149 THR A O 1
ATOM 1128 N N . LEU A 1 150 ? 0.900 5.421 -3.830 1.00 96.56 150 LEU A N 1
ATOM 1129 C CA . LEU A 1 150 ? 1.873 5.432 -2.731 1.00 96.56 150 LEU A CA 1
ATOM 1130 C C . LEU A 1 150 ? 3.277 5.077 -3.228 1.00 96.56 150 LEU A C 1
ATOM 1132 O O . LEU A 1 150 ? 4.230 5.821 -2.997 1.00 96.56 150 LEU A O 1
ATOM 1136 N N . SER A 1 151 ? 3.396 3.984 -3.985 1.00 95.69 151 SER A N 1
ATOM 1137 C CA . SER A 1 151 ? 4.677 3.534 -4.532 1.00 95.69 151 SER A CA 1
ATOM 1138 C C . SER A 1 151 ? 5.321 4.579 -5.459 1.00 95.69 151 SER A C 1
ATOM 1140 O O . SER A 1 151 ? 6.536 4.791 -5.471 1.00 95.69 151 SER A O 1
ATOM 1142 N N . PHE A 1 152 ? 4.519 5.257 -6.276 1.00 93.69 152 PHE A N 1
ATOM 1143 C CA . PHE A 1 152 ? 5.035 6.234 -7.229 1.00 93.69 152 PHE A CA 1
ATOM 1144 C C . PHE A 1 152 ? 5.454 7.550 -6.572 1.00 93.69 152 PHE A C 1
ATOM 1146 O O . PHE A 1 152 ? 6.524 8.059 -6.923 1.00 93.69 152 PHE A O 1
ATOM 1153 N N . GLU A 1 153 ? 4.658 8.069 -5.638 1.00 96.19 153 GLU A N 1
ATOM 1154 C CA . GLU A 1 153 ? 4.907 9.346 -4.962 1.00 96.19 153 GLU A CA 1
ATOM 1155 C C . GLU A 1 153 ? 6.046 9.245 -3.944 1.00 96.19 153 GLU A C 1
ATOM 1157 O O . GLU A 1 153 ? 6.965 10.067 -3.985 1.00 96.19 153 GLU A O 1
ATOM 1162 N N . LEU A 1 154 ? 6.072 8.195 -3.109 1.00 96.94 154 LEU A N 1
ATOM 1163 C CA . LEU A 1 154 ? 7.187 7.939 -2.185 1.00 96.94 154 LEU A CA 1
ATOM 1164 C C . LEU A 1 154 ? 8.508 7.847 -2.955 1.00 96.94 154 LEU A C 1
ATOM 1166 O O . LEU A 1 154 ? 9.471 8.547 -2.649 1.00 96.94 154 LEU A O 1
ATOM 1170 N N . GLY A 1 155 ? 8.522 7.054 -4.031 1.00 94.19 155 GLY A N 1
ATOM 1171 C CA . GLY A 1 155 ? 9.701 6.866 -4.870 1.00 94.19 155 GLY A CA 1
ATOM 1172 C C . GLY A 1 155 ? 10.094 8.089 -5.703 1.00 94.19 155 GLY A C 1
ATOM 1173 O O . GLY A 1 155 ? 11.142 8.068 -6.351 1.00 94.19 155 GLY A O 1
ATOM 1174 N N . ALA A 1 156 ? 9.241 9.110 -5.806 1.00 94.00 156 ALA A N 1
ATOM 1175 C CA . ALA A 1 156 ? 9.531 10.348 -6.530 1.00 94.00 156 ALA A CA 1
ATOM 1176 C C . ALA A 1 156 ? 10.015 11.471 -5.606 1.00 94.00 156 ALA A C 1
ATOM 1178 O O . ALA A 1 156 ? 10.710 12.372 -6.076 1.00 94.00 156 ALA A O 1
ATOM 1179 N N . ARG A 1 157 ? 9.638 11.430 -4.325 1.00 95.94 157 ARG A N 1
ATOM 1180 C CA . ARG A 1 157 ? 9.791 12.560 -3.400 1.00 95.94 157 ARG A CA 1
ATOM 1181 C C . ARG A 1 157 ? 10.704 12.286 -2.220 1.00 95.94 157 ARG A C 1
ATOM 1183 O O . ARG A 1 157 ? 11.258 13.243 -1.690 1.00 95.94 157 ARG A O 1
ATOM 1190 N N . LEU A 1 158 ? 10.880 11.026 -1.834 1.00 96.88 158 LEU A N 1
ATOM 1191 C CA . LEU A 1 158 ? 11.766 10.653 -0.737 1.00 96.88 158 LEU A CA 1
ATOM 1192 C C . LEU A 1 158 ? 13.064 10.032 -1.268 1.00 96.88 158 LEU A C 1
ATOM 1194 O O . LEU A 1 158 ? 13.016 9.239 -2.214 1.00 96.88 158 LEU A O 1
ATOM 1198 N N . PRO A 1 159 ? 14.227 10.341 -0.671 1.00 95.69 159 PRO A N 1
ATOM 1199 C CA . PRO A 1 159 ? 15.446 9.573 -0.899 1.00 95.69 159 PRO A CA 1
ATOM 1200 C C . PRO A 1 159 ? 15.330 8.171 -0.275 1.00 95.69 159 PRO A C 1
ATOM 1202 O O . PRO A 1 159 ? 14.537 7.951 0.639 1.00 95.69 159 PRO A O 1
ATOM 1205 N N . GLU A 1 160 ? 16.135 7.216 -0.747 1.00 95.06 160 GLU A N 1
ATOM 1206 C CA . GLU A 1 160 ? 16.048 5.805 -0.321 1.00 95.06 160 GLU A CA 1
ATOM 1207 C C . GLU A 1 160 ? 16.131 5.586 1.203 1.00 95.06 160 GLU A C 1
ATOM 1209 O O . GLU A 1 160 ? 15.311 4.824 1.717 1.00 95.06 160 GLU A O 1
ATOM 1214 N N . PRO A 1 161 ? 17.001 6.281 1.969 1.00 95.44 161 PRO A N 1
ATOM 1215 C CA . PRO A 1 161 ? 17.038 6.113 3.423 1.00 95.44 161 PRO A CA 1
ATOM 1216 C C . PRO A 1 161 ? 15.733 6.530 4.117 1.00 95.44 161 PRO A C 1
ATOM 1218 O O . PRO A 1 161 ? 15.307 5.883 5.071 1.00 95.44 161 PRO A O 1
ATOM 1221 N N . GLU A 1 162 ? 15.073 7.582 3.623 1.00 97.12 162 GLU A N 1
ATOM 1222 C CA . GLU A 1 162 ? 13.787 8.047 4.160 1.00 97.12 162 GLU A CA 1
ATOM 1223 C C . GLU A 1 162 ? 12.650 7.099 3.766 1.00 97.12 162 GLU A C 1
ATOM 1225 O O . GLU A 1 162 ? 11.813 6.769 4.602 1.00 97.12 162 GLU A O 1
ATOM 1230 N N . GLN A 1 163 ? 12.658 6.575 2.532 1.00 97.31 163 GLN A N 1
ATOM 1231 C CA . GLN A 1 163 ? 11.729 5.513 2.129 1.00 97.31 163 GLN A CA 1
ATOM 1232 C C . GLN A 1 163 ? 11.856 4.297 3.054 1.00 97.31 163 GLN A C 1
ATOM 1234 O O . GLN A 1 163 ? 10.853 3.770 3.528 1.00 97.31 163 GLN A O 1
ATOM 1239 N N . ALA A 1 164 ? 13.087 3.868 3.342 1.00 96.44 164 ALA A N 1
ATOM 1240 C CA . ALA A 1 164 ? 13.342 2.729 4.211 1.00 96.44 164 ALA A CA 1
ATOM 1241 C C . ALA A 1 164 ? 12.915 2.980 5.662 1.00 96.44 164 ALA A C 1
ATOM 1243 O O . ALA A 1 164 ? 12.417 2.062 6.310 1.00 96.44 164 ALA A O 1
ATOM 1244 N N . ALA A 1 165 ? 13.074 4.203 6.175 1.00 95.62 165 ALA A N 1
ATOM 1245 C CA . ALA A 1 165 ? 12.576 4.573 7.498 1.00 95.62 165 ALA A CA 1
ATOM 1246 C C . ALA A 1 165 ? 11.041 4.498 7.565 1.00 95.62 165 ALA A C 1
ATOM 1248 O O . ALA A 1 165 ? 10.506 3.844 8.460 1.00 95.62 165 ALA A O 1
ATOM 1249 N N . VAL A 1 166 ? 10.345 5.075 6.577 1.00 97.69 166 VAL A N 1
ATOM 1250 C CA . VAL A 1 166 ? 8.875 5.036 6.499 1.00 97.69 166 VAL A CA 1
ATOM 1251 C C . VAL A 1 166 ? 8.365 3.597 6.400 1.00 97.69 166 VAL A C 1
ATOM 1253 O O . VAL A 1 166 ? 7.459 3.210 7.134 1.00 97.69 166 VAL A O 1
ATOM 1256 N N . LEU A 1 167 ? 8.962 2.776 5.531 1.00 97.31 167 LEU A N 1
ATOM 1257 C CA . LEU A 1 167 ? 8.524 1.392 5.342 1.00 97.31 167 LEU A CA 1
ATOM 1258 C C . LEU A 1 167 ? 8.807 0.513 6.565 1.00 97.31 167 LEU A C 1
ATOM 1260 O O . LEU A 1 167 ? 7.987 -0.344 6.873 1.00 97.31 167 LEU A O 1
ATOM 1264 N N . ARG A 1 168 ? 9.912 0.730 7.292 1.00 95.50 168 ARG A N 1
ATOM 1265 C CA . ARG A 1 168 ? 10.166 0.031 8.565 1.00 95.50 168 ARG A CA 1
ATOM 1266 C C . ARG A 1 168 ? 9.177 0.433 9.654 1.00 95.50 168 ARG A C 1
ATOM 1268 O O . ARG A 1 168 ? 8.722 -0.441 10.383 1.00 95.50 168 ARG A O 1
ATOM 1275 N N . GLY A 1 169 ? 8.841 1.722 9.754 1.00 95.50 169 GLY A N 1
ATOM 1276 C CA . GLY A 1 169 ? 7.814 2.206 10.680 1.00 95.50 169 GLY A CA 1
ATOM 1277 C C . GLY A 1 169 ? 6.461 1.553 10.397 1.00 95.50 169 GLY A C 1
ATOM 1278 O O . GLY A 1 169 ? 5.901 0.896 11.270 1.00 95.50 169 GLY A O 1
ATOM 1279 N N . ALA A 1 170 ? 6.013 1.615 9.141 1.00 96.25 170 ALA A N 1
ATOM 1280 C CA . ALA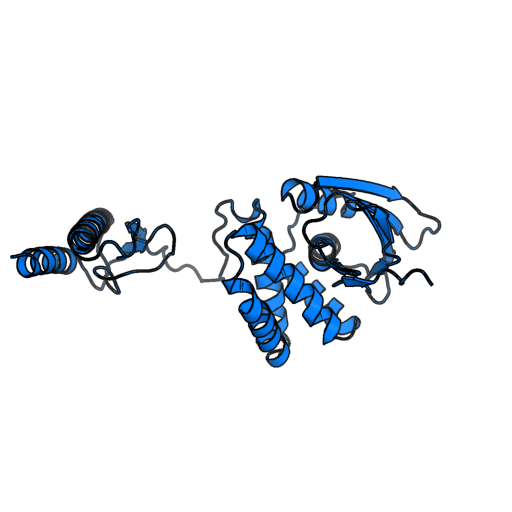 A 1 170 ? 4.759 1.003 8.712 1.00 96.25 170 ALA A CA 1
ATOM 1281 C C . ALA A 1 170 ? 4.750 -0.523 8.913 1.00 96.25 170 ALA A C 1
ATOM 1283 O O . ALA A 1 170 ? 3.773 -1.083 9.400 1.00 96.25 170 ALA A O 1
ATOM 1284 N N . ALA A 1 171 ? 5.846 -1.206 8.576 1.00 94.62 171 ALA A N 1
ATOM 1285 C CA . ALA A 1 171 ? 5.973 -2.644 8.780 1.00 94.62 171 ALA A CA 1
ATOM 1286 C C . ALA A 1 171 ? 5.952 -3.034 10.266 1.00 94.62 171 ALA A C 1
ATOM 1288 O O . ALA A 1 171 ? 5.409 -4.081 10.597 1.00 94.62 171 ALA A O 1
ATOM 1289 N N . GLY A 1 172 ? 6.499 -2.200 11.157 1.00 92.00 172 GLY A N 1
ATOM 1290 C CA . GLY A 1 172 ? 6.454 -2.419 12.604 1.00 92.00 172 GLY A CA 1
ATOM 1291 C C . GLY A 1 172 ? 5.033 -2.402 13.175 1.00 92.00 172 GLY A C 1
ATOM 1292 O O . GLY A 1 172 ? 4.728 -3.213 14.045 1.00 92.00 172 GLY A O 1
ATOM 1293 N N . GLU A 1 173 ? 4.157 -1.544 12.646 1.00 90.94 173 GLU A N 1
ATOM 1294 C CA . GLU A 1 173 ? 2.733 -1.499 13.021 1.00 90.94 173 GLU A CA 1
ATOM 1295 C C . GLU A 1 173 ? 1.943 -2.701 12.474 1.00 90.94 173 GLU A C 1
ATOM 1297 O O . GLU A 1 173 ? 0.976 -3.152 13.087 1.00 90.94 173 GLU A O 1
ATOM 1302 N N . LEU A 1 174 ? 2.366 -3.240 11.327 1.00 89.12 174 LEU A N 1
ATOM 1303 C CA . LEU A 1 174 ? 1.716 -4.366 10.646 1.00 89.12 174 LEU A CA 1
ATOM 1304 C C . LEU A 1 174 ? 2.287 -5.738 11.018 1.00 89.12 174 LEU A C 1
ATOM 1306 O O . LEU A 1 174 ? 1.754 -6.755 10.573 1.00 89.12 174 LEU A O 1
ATOM 1310 N N . ALA A 1 175 ? 3.394 -5.777 11.759 1.00 82.69 175 ALA A N 1
ATOM 1311 C CA . ALA A 1 175 ? 4.126 -7.002 12.032 1.00 82.69 175 ALA A CA 1
ATOM 1312 C C . ALA A 1 175 ? 3.261 -7.998 12.815 1.00 82.69 175 ALA A C 1
ATOM 1314 O O . ALA A 1 175 ? 2.887 -7.768 13.967 1.00 82.69 175 ALA A O 1
ATOM 1315 N N . ASP A 1 176 ? 3.005 -9.150 12.200 1.00 70.00 176 ASP A N 1
ATOM 1316 C CA . ASP A 1 176 ? 2.462 -10.311 12.891 1.00 70.00 176 ASP A CA 1
ATOM 1317 C C . ASP A 1 176 ? 3.597 -11.095 13.554 1.00 70.00 176 ASP A C 1
ATOM 1319 O O . ASP A 1 176 ? 4.676 -11.270 12.992 1.00 70.00 176 ASP A O 1
ATOM 1323 N N . SER A 1 177 ? 3.341 -11.636 14.747 1.00 60.34 177 SER A N 1
ATOM 1324 C CA . SER A 1 177 ? 4.323 -12.419 15.524 1.00 60.34 177 SER A CA 1
ATOM 1325 C C . SER A 1 177 ? 4.598 -13.826 14.959 1.00 60.34 177 SER A C 1
ATOM 1327 O O . SER A 1 177 ? 5.047 -14.703 15.699 1.00 60.34 177 SER A O 1
ATOM 1329 N N . ASP A 1 178 ? 4.272 -14.075 13.689 1.00 64.69 178 ASP A N 1
ATOM 1330 C CA . ASP A 1 178 ? 4.348 -15.400 13.076 1.00 64.69 178 ASP A CA 1
ATOM 1331 C C . ASP A 1 178 ? 5.795 -15.707 12.663 1.00 64.69 178 ASP A C 1
ATOM 1333 O O . ASP A 1 178 ? 6.274 -15.312 11.596 1.00 64.69 178 ASP A O 1
ATOM 1337 N N . ASP A 1 179 ? 6.495 -16.404 13.557 1.00 68.56 179 ASP A N 1
ATOM 1338 C CA . ASP A 1 179 ? 7.874 -16.849 13.370 1.00 68.56 179 ASP A CA 1
ATOM 1339 C C . ASP A 1 179 ? 7.938 -17.905 12.250 1.00 68.56 179 ASP A C 1
ATOM 1341 O O . ASP A 1 179 ? 7.293 -18.957 12.320 1.00 68.56 179 ASP A O 1
ATOM 1345 N N . THR A 1 180 ? 8.676 -17.609 11.179 1.00 78.69 180 THR A N 1
ATOM 1346 C CA . THR A 1 180 ? 8.802 -18.475 10.000 1.00 78.69 180 THR A CA 1
ATOM 1347 C C . THR A 1 180 ? 10.253 -18.584 9.558 1.00 78.69 180 THR A C 1
ATOM 1349 O O . THR A 1 180 ? 10.922 -17.584 9.317 1.00 78.69 180 THR A O 1
ATOM 1352 N N . ASP A 1 181 ? 10.713 -19.817 9.336 1.00 80.56 181 ASP A N 1
ATOM 1353 C CA . ASP A 1 181 ? 12.059 -20.099 8.818 1.00 80.56 181 ASP A CA 1
ATOM 1354 C C . ASP A 1 181 ? 12.238 -19.669 7.345 1.00 80.56 181 ASP A C 1
ATOM 1356 O O . ASP A 1 181 ? 13.343 -19.728 6.806 1.00 80.56 181 ASP A O 1
ATOM 1360 N N . ARG A 1 182 ? 11.150 -19.297 6.649 1.00 83.94 182 ARG A N 1
ATOM 1361 C CA . ARG A 1 182 ? 11.164 -18.862 5.239 1.00 83.94 182 ARG A CA 1
ATOM 1362 C C . ARG A 1 182 ? 10.303 -17.612 5.030 1.00 83.94 182 ARG A C 1
ATOM 1364 O O . ARG A 1 182 ? 9.207 -17.707 4.469 1.00 83.94 182 ARG A O 1
ATOM 1371 N N . PRO A 1 183 ? 10.774 -16.436 5.469 1.00 88.94 183 PRO A N 1
ATOM 1372 C CA . PRO A 1 183 ? 10.003 -15.194 5.422 1.00 88.94 183 PRO A CA 1
ATOM 1373 C C . PRO A 1 183 ? 9.634 -14.772 3.995 1.00 88.94 183 PRO A C 1
ATOM 1375 O O . PRO A 1 183 ? 8.484 -14.416 3.761 1.00 88.94 183 PRO A O 1
ATOM 1378 N N . LEU A 1 184 ? 10.547 -14.908 3.024 1.00 91.00 184 LEU A N 1
ATOM 1379 C CA . LEU A 1 184 ? 10.274 -14.577 1.61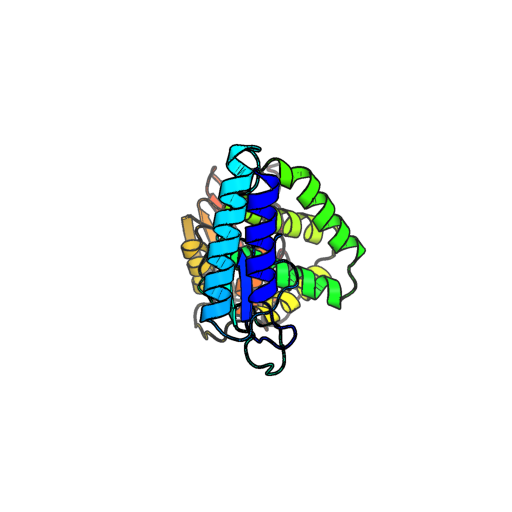9 1.00 91.00 184 LEU A CA 1
ATOM 1380 C C . LEU A 1 184 ? 9.155 -15.437 1.013 1.00 91.00 184 LEU A C 1
ATOM 1382 O O . LEU A 1 184 ? 8.225 -14.909 0.406 1.00 91.00 184 LEU A O 1
ATOM 1386 N N . ASP A 1 185 ? 9.220 -16.760 1.200 1.00 89.56 185 ASP A N 1
ATOM 1387 C CA . ASP A 1 185 ? 8.156 -17.665 0.754 1.00 89.56 185 ASP A CA 1
ATOM 1388 C C . ASP A 1 185 ? 6.827 -17.319 1.437 1.00 89.56 185 ASP A C 1
ATOM 1390 O O . ASP A 1 185 ? 5.789 -17.301 0.783 1.00 89.56 185 ASP A O 1
ATOM 1394 N N . ALA A 1 186 ? 6.837 -17.028 2.742 1.00 90.69 186 ALA A N 1
ATOM 1395 C CA . ALA A 1 186 ? 5.628 -16.668 3.478 1.00 90.69 186 ALA A CA 1
ATOM 1396 C C . ALA A 1 186 ? 4.987 -15.375 2.943 1.00 90.69 186 ALA A C 1
ATOM 1398 O O . ALA A 1 186 ? 3.768 -15.342 2.755 1.00 90.69 186 ALA A O 1
ATOM 1399 N N . THR A 1 187 ? 5.797 -14.358 2.633 1.00 93.56 187 THR A N 1
ATOM 1400 C CA . THR A 1 187 ? 5.348 -13.122 1.981 1.00 93.56 187 THR A CA 1
ATOM 1401 C C . THR A 1 187 ? 4.706 -13.406 0.631 1.00 93.56 187 THR A C 1
ATOM 1403 O O . THR A 1 187 ? 3.550 -13.045 0.411 1.00 93.56 187 THR A O 1
ATOM 1406 N N . LEU A 1 188 ? 5.396 -14.117 -0.263 1.00 93.94 188 LEU A N 1
ATOM 1407 C CA . LEU A 1 188 ? 4.879 -14.390 -1.607 1.00 93.94 188 LEU A CA 1
ATOM 1408 C C . LEU A 1 188 ? 3.620 -15.271 -1.578 1.00 93.94 188 LEU A C 1
ATOM 1410 O O . LEU A 1 188 ? 2.678 -15.015 -2.325 1.00 93.94 188 LEU A O 1
ATOM 1414 N N . GLN A 1 189 ? 3.536 -16.243 -0.661 1.00 91.00 189 GLN A N 1
ATOM 1415 C CA . GLN A 1 189 ? 2.310 -17.022 -0.453 1.00 91.00 189 GLN A CA 1
ATOM 1416 C C . GLN A 1 189 ? 1.158 -16.177 0.082 1.00 91.00 189 GLN A C 1
ATOM 1418 O O . GLN A 1 189 ? 0.006 -16.447 -0.253 1.00 91.00 189 GLN A O 1
ATOM 1423 N N . ARG A 1 190 ? 1.423 -15.194 0.953 1.00 91.38 190 ARG A N 1
ATOM 1424 C CA . ARG A 1 190 ? 0.381 -14.277 1.427 1.00 91.38 190 ARG A CA 1
ATOM 1425 C C . ARG A 1 190 ? -0.147 -13.446 0.263 1.00 91.38 190 ARG A C 1
ATOM 1427 O O . ARG A 1 190 ? -1.355 -13.414 0.071 1.00 91.38 190 ARG A O 1
ATOM 1434 N N . LEU A 1 191 ? 0.740 -12.859 -0.539 1.00 92.75 191 LEU A N 1
ATOM 1435 C CA . LEU A 1 191 ? 0.356 -12.077 -1.716 1.00 92.75 191 LEU A CA 1
ATOM 1436 C C . LEU A 1 191 ? -0.425 -12.920 -2.735 1.00 92.75 191 LEU A C 1
ATOM 1438 O O . LEU A 1 191 ? -1.414 -12.439 -3.275 1.00 92.75 191 LEU A O 1
ATOM 1442 N N . GLN A 1 192 ? -0.052 -14.189 -2.932 1.00 89.62 192 GLN A N 1
ATOM 1443 C CA . GLN A 1 192 ? -0.807 -15.104 -3.792 1.00 89.62 192 GLN A CA 1
ATOM 1444 C C . GLN A 1 192 ? -2.212 -15.404 -3.249 1.00 89.62 192 GLN A C 1
ATOM 1446 O O . GLN A 1 192 ? -3.168 -15.448 -4.008 1.00 89.62 192 GLN A O 1
ATOM 1451 N N . ARG A 1 193 ? -2.372 -15.592 -1.931 1.00 89.50 193 ARG A N 1
ATOM 1452 C CA . ARG A 1 193 ? -3.699 -15.804 -1.313 1.00 89.50 193 ARG A CA 1
ATOM 1453 C C . ARG A 1 193 ? -4.605 -14.573 -1.379 1.00 89.50 193 ARG A C 1
ATOM 1455 O O . ARG A 1 193 ? -5.809 -14.721 -1.210 1.00 89.50 193 ARG A O 1
ATOM 1462 N N . LEU A 1 194 ? -4.014 -13.393 -1.547 1.00 91.25 194 LEU A N 1
ATOM 1463 C CA . LEU A 1 194 ? -4.706 -12.116 -1.698 1.00 91.25 194 LEU A CA 1
ATOM 1464 C C . LEU A 1 194 ? -4.957 -11.762 -3.171 1.00 91.25 194 LEU A C 1
ATOM 1466 O O . LEU A 1 194 ? -5.377 -10.642 -3.435 1.00 91.25 194 LEU A O 1
ATOM 1470 N N . ASP A 1 195 ? -4.647 -12.663 -4.110 1.00 89.75 195 ASP A N 1
ATOM 1471 C CA . ASP A 1 195 ? -4.764 -12.436 -5.556 1.00 89.75 195 ASP A CA 1
ATOM 1472 C C . ASP A 1 195 ? -3.977 -11.194 -6.049 1.00 89.75 195 ASP A C 1
ATOM 1474 O O . ASP A 1 195 ? -4.290 -10.596 -7.073 1.00 89.75 195 ASP A O 1
ATOM 1478 N N . LEU A 1 196 ? -2.917 -10.793 -5.327 1.00 92.06 196 LEU A N 1
ATOM 1479 C CA . LEU A 1 196 ? -1.977 -9.758 -5.789 1.00 92.06 196 LEU A CA 1
ATOM 1480 C C . LEU A 1 196 ? -1.048 -10.296 -6.876 1.00 92.06 196 LEU A C 1
ATOM 1482 O O . LEU A 1 196 ? -0.616 -9.536 -7.740 1.00 92.06 196 LEU A O 1
ATOM 1486 N N . VAL A 1 197 ? -0.716 -11.585 -6.791 1.00 92.31 197 VAL A N 1
ATOM 1487 C CA . VAL A 1 197 ? 0.047 -12.346 -7.785 1.00 92.31 197 VAL A CA 1
ATOM 1488 C C . VAL A 1 197 ? -0.658 -13.673 -8.031 1.00 92.31 197 VAL A C 1
ATOM 1490 O O . VAL A 1 197 ? -1.040 -14.350 -7.078 1.00 92.31 197 VAL A O 1
ATOM 1493 N N . ASP A 1 198 ? -0.739 -14.110 -9.280 1.00 88.38 198 ASP A N 1
ATOM 1494 C CA . ASP A 1 198 ? -1.276 -15.437 -9.608 1.00 88.38 198 ASP A CA 1
ATOM 1495 C C . ASP A 1 198 ? -0.308 -16.559 -9.224 1.00 88.38 198 ASP A C 1
ATOM 1497 O O . ASP A 1 198 ? -0.693 -17.674 -8.853 1.00 88.38 198 ASP A O 1
ATOM 1501 N N . GLY A 1 199 ? 0.991 -16.281 -9.314 1.00 84.25 199 GLY A N 1
ATOM 1502 C CA . GLY A 1 199 ? 2.022 -17.272 -9.061 1.00 84.25 199 GLY A CA 1
ATOM 1503 C C . GLY A 1 199 ? 3.384 -16.662 -8.813 1.00 84.25 199 GLY A C 1
ATOM 1504 O O . GLY A 1 199 ? 3.672 -15.535 -9.213 1.00 84.25 199 GLY A O 1
ATOM 1505 N N . TYR A 1 200 ? 4.246 -17.439 -8.167 1.00 93.62 200 TYR A N 1
ATOM 1506 C CA . TYR A 1 200 ? 5.614 -17.034 -7.904 1.00 93.62 200 TYR A CA 1
ATOM 1507 C C . TYR A 1 200 ? 6.577 -18.227 -7.951 1.00 93.62 200 TYR A C 1
ATOM 1509 O O . TYR A 1 200 ? 6.185 -19.381 -7.770 1.00 93.62 200 TYR A O 1
ATOM 1517 N N . ALA A 1 201 ? 7.850 -17.936 -8.196 1.00 89.19 201 ALA A N 1
ATOM 1518 C CA . ALA A 1 201 ? 8.962 -18.867 -8.079 1.00 89.19 201 ALA A CA 1
ATOM 1519 C C . ALA A 1 201 ? 10.147 -18.158 -7.415 1.00 89.19 201 ALA A C 1
ATOM 1521 O O . ALA A 1 201 ? 10.382 -16.973 -7.661 1.00 89.19 201 ALA A O 1
ATOM 1522 N N . VAL A 1 202 ? 10.878 -18.887 -6.575 1.00 91.81 202 VAL A N 1
ATOM 1523 C CA . VAL A 1 202 ? 12.044 -18.384 -5.845 1.00 91.81 202 VAL A CA 1
ATOM 1524 C C . VAL A 1 202 ? 13.216 -19.309 -6.122 1.00 91.81 202 VAL A C 1
ATOM 1526 O O . VAL A 1 202 ? 13.174 -20.490 -5.773 1.00 91.81 202 VAL A O 1
ATOM 1529 N N . ASP A 1 203 ? 14.271 -18.757 -6.708 1.00 88.19 203 ASP A N 1
ATOM 1530 C CA . ASP A 1 203 ? 15.521 -19.459 -6.961 1.00 88.19 203 ASP A CA 1
ATOM 1531 C C . ASP A 1 203 ? 16.606 -18.887 -6.046 1.00 88.19 203 ASP A C 1
ATOM 1533 O O . ASP A 1 203 ? 16.996 -17.724 -6.159 1.00 88.19 203 ASP A O 1
ATOM 1537 N N . ALA A 1 204 ? 17.085 -19.701 -5.103 1.00 86.56 204 ALA A N 1
ATOM 1538 C CA . ALA A 1 204 ? 18.156 -19.298 -4.199 1.00 86.56 204 ALA A CA 1
ATOM 1539 C C . ALA A 1 204 ? 19.476 -19.125 -4.959 1.00 86.56 204 ALA A C 1
ATOM 1541 O O . ALA A 1 204 ? 19.885 -19.983 -5.745 1.00 86.56 204 ALA A O 1
ATOM 1542 N N . ARG A 1 205 ? 20.162 -18.023 -4.667 1.00 77.00 205 ARG A N 1
ATOM 1543 C CA . ARG A 1 205 ? 21.399 -17.580 -5.307 1.00 77.00 205 ARG A CA 1
ATOM 1544 C C . ARG A 1 205 ? 22.462 -17.312 -4.235 1.00 77.00 205 ARG A C 1
ATOM 1546 O O . ARG A 1 205 ? 23.138 -16.293 -4.233 1.00 77.00 205 ARG A O 1
ATOM 1553 N N . SER A 1 206 ? 22.569 -18.180 -3.232 1.00 66.25 206 SER A N 1
ATOM 1554 C CA . SER A 1 206 ? 23.529 -17.983 -2.139 1.00 66.25 206 SER A CA 1
ATOM 1555 C C . SER A 1 206 ? 24.960 -18.258 -2.614 1.00 66.25 206 SER A C 1
ATOM 1557 O O . SER A 1 206 ? 25.401 -19.406 -2.625 1.00 66.25 206 SER A O 1
ATOM 1559 N N . ASP A 1 207 ? 25.688 -17.199 -2.977 1.00 57.78 207 ASP A N 1
ATOM 1560 C CA . ASP A 1 207 ? 27.128 -17.244 -3.287 1.00 57.78 207 ASP A CA 1
ATOM 1561 C C . ASP A 1 207 ? 28.013 -16.834 -2.085 1.00 57.78 207 ASP A C 1
ATOM 1563 O O . ASP A 1 207 ? 29.231 -17.028 -2.122 1.00 57.78 207 ASP A O 1
ATOM 1567 N N . SER A 1 208 ? 27.425 -16.296 -1.005 1.00 61.88 208 SER A N 1
ATOM 1568 C CA . SER A 1 208 ? 28.134 -15.808 0.189 1.00 61.88 208 SER A CA 1
ATOM 1569 C C . SER A 1 208 ? 27.460 -16.265 1.492 1.00 61.88 208 SER A C 1
ATOM 1571 O O . SER A 1 208 ? 26.237 -16.353 1.538 1.00 61.88 208 SER A O 1
ATOM 1573 N N . PRO A 1 209 ? 28.222 -16.550 2.566 1.00 62.62 209 PRO A N 1
ATOM 1574 C CA . PRO A 1 209 ? 27.666 -16.836 3.891 1.00 62.62 209 PRO A CA 1
ATOM 1575 C C . PRO A 1 209 ? 27.187 -15.589 4.661 1.00 62.62 209 PRO A C 1
ATOM 1577 O O . PRO A 1 209 ? 26.546 -15.750 5.691 1.00 62.62 209 PRO A O 1
ATOM 1580 N N . GLU A 1 210 ? 27.520 -14.376 4.207 1.00 71.88 210 GLU A N 1
ATOM 1581 C CA . GLU A 1 210 ? 27.200 -13.102 4.890 1.00 71.88 210 GLU A CA 1
ATOM 1582 C C . GLU A 1 210 ? 25.953 -12.403 4.316 1.00 71.88 210 GLU A C 1
ATOM 1584 O O . GLU A 1 210 ? 25.489 -11.401 4.856 1.00 71.88 210 GLU A O 1
ATOM 1589 N N . SER A 1 211 ? 25.422 -12.911 3.204 1.00 81.38 211 SER A N 1
ATOM 1590 C CA . SER A 1 211 ? 24.239 -12.370 2.546 1.00 81.38 211 SER A CA 1
ATOM 1591 C C . SER A 1 211 ? 23.437 -13.482 1.891 1.00 81.38 211 SER A C 1
ATOM 1593 O O . SER A 1 211 ? 23.979 -14.365 1.221 1.00 81.38 211 SER A O 1
ATOM 1595 N N . GLU A 1 212 ? 22.125 -13.429 2.062 1.00 88.50 212 GLU A N 1
ATOM 1596 C CA . GLU A 1 212 ? 21.217 -14.322 1.360 1.00 88.50 212 GLU A CA 1
ATOM 1597 C C . GLU A 1 212 ? 20.651 -13.585 0.153 1.00 88.50 212 GLU A C 1
ATOM 1599 O O . GLU A 1 212 ? 20.244 -12.427 0.255 1.00 88.50 212 GLU A O 1
ATOM 1604 N N . SER A 1 213 ? 20.665 -14.233 -1.012 1.00 91.50 213 SER A N 1
ATOM 1605 C CA . SER A 1 213 ? 20.099 -13.635 -2.215 1.00 91.50 213 SER A CA 1
ATOM 1606 C C . SER A 1 213 ? 19.267 -14.633 -2.998 1.00 91.50 213 SER A C 1
ATOM 1608 O O . SER A 1 213 ? 19.568 -15.831 -3.033 1.00 91.50 213 SER A O 1
ATOM 1610 N N . TRP A 1 214 ? 18.210 -14.126 -3.617 1.00 93.62 214 TRP A N 1
ATOM 1611 C CA . TRP A 1 214 ? 17.248 -14.896 -4.387 1.00 93.62 214 TRP A CA 1
ATOM 1612 C C . TRP A 1 214 ? 16.901 -14.154 -5.662 1.00 93.62 214 TRP A C 1
ATOM 1614 O O . TRP A 1 214 ? 16.735 -12.937 -5.655 1.00 93.62 214 TRP A O 1
ATOM 1624 N N . THR A 1 215 ? 16.703 -14.911 -6.730 1.00 94.94 215 THR A N 1
ATOM 1625 C CA . THR A 1 215 ? 15.999 -14.417 -7.906 1.00 94.94 215 THR A CA 1
ATOM 1626 C C . THR A 1 215 ? 14.532 -14.801 -7.756 1.00 94.94 215 THR A C 1
ATOM 1628 O O . THR A 1 215 ? 14.190 -15.978 -7.615 1.00 94.94 215 THR A O 1
ATOM 1631 N N . VAL A 1 216 ? 13.658 -13.799 -7.754 1.00 95.56 216 VAL A N 1
ATOM 1632 C CA . VAL A 1 216 ? 12.217 -13.959 -7.562 1.00 95.56 216 VAL A CA 1
ATOM 1633 C C . VAL A 1 216 ? 11.520 -13.710 -8.885 1.00 95.56 216 VAL A C 1
ATOM 1635 O O . VAL A 1 216 ? 11.754 -12.698 -9.539 1.00 95.56 216 VAL A O 1
ATOM 1638 N N . THR A 1 217 ? 10.643 -14.626 -9.280 1.00 94.44 217 THR A N 1
ATOM 1639 C CA . THR A 1 217 ? 9.757 -14.456 -10.435 1.00 94.44 217 THR A CA 1
ATOM 1640 C C . THR A 1 217 ? 8.317 -14.412 -9.950 1.00 94.44 217 THR A C 1
ATOM 1642 O O . THR A 1 217 ? 7.901 -15.304 -9.218 1.00 94.44 217 THR A O 1
ATOM 1645 N N . ILE A 1 218 ? 7.552 -13.410 -10.371 1.00 94.31 218 ILE A N 1
ATOM 1646 C CA . ILE A 1 218 ? 6.121 -13.255 -10.085 1.00 94.31 218 ILE A CA 1
ATOM 1647 C C . ILE A 1 218 ? 5.330 -13.232 -11.394 1.00 94.31 218 ILE A C 1
ATOM 1649 O O . ILE A 1 218 ? 5.816 -12.741 -12.414 1.00 94.31 218 ILE A O 1
ATOM 1653 N N . THR A 1 219 ? 4.132 -13.803 -11.365 1.00 91.31 219 THR A N 1
ATOM 1654 C CA . THR A 1 219 ? 3.217 -13.931 -12.506 1.00 91.31 219 THR A CA 1
ATOM 1655 C C . THR A 1 219 ? 1.919 -13.200 -12.200 1.00 91.31 219 THR A C 1
ATOM 1657 O O . THR A 1 219 ? 1.439 -13.289 -11.073 1.00 91.31 219 THR A O 1
ATOM 1660 N N . ASP A 1 220 ? 1.397 -12.496 -13.201 1.00 89.44 220 ASP A N 1
ATOM 1661 C CA . ASP A 1 220 ? 0.191 -11.667 -13.165 1.00 89.44 220 ASP A CA 1
ATOM 1662 C C . ASP A 1 220 ? 0.141 -10.750 -11.934 1.00 89.44 220 ASP A C 1
ATOM 1664 O O . ASP A 1 220 ? -0.713 -10.850 -11.057 1.00 89.44 220 ASP A O 1
ATOM 1668 N N . TYR A 1 221 ? 1.166 -9.905 -11.796 1.00 92.12 221 TYR A N 1
ATOM 1669 C CA . TYR A 1 221 ? 1.255 -9.003 -10.654 1.00 92.12 221 TYR A CA 1
ATOM 1670 C C . TYR A 1 221 ? 0.378 -7.767 -10.866 1.00 92.12 221 TYR A C 1
ATOM 1672 O O . TYR A 1 221 ? 0.719 -6.882 -11.666 1.00 92.12 221 TYR A O 1
ATOM 1680 N N . ALA A 1 222 ? -0.688 -7.659 -10.072 1.00 91.12 222 ALA A N 1
ATOM 1681 C CA . ALA A 1 222 ? -1.773 -6.687 -10.231 1.00 91.12 222 ALA A CA 1
ATOM 1682 C C . ALA A 1 222 ? -1.314 -5.210 -10.267 1.00 91.12 222 ALA A C 1
ATOM 1684 O O . ALA A 1 222 ? -1.951 -4.337 -10.864 1.00 91.12 222 ALA A O 1
ATOM 1685 N N . LEU A 1 223 ? -0.153 -4.890 -9.679 1.00 89.69 223 LEU A N 1
ATOM 1686 C CA . LEU A 1 223 ? 0.378 -3.523 -9.666 1.00 89.69 223 LEU A CA 1
ATOM 1687 C C . LEU A 1 223 ? 1.154 -3.123 -10.932 1.00 89.69 223 LEU A C 1
ATOM 1689 O O . LEU A 1 223 ? 1.435 -1.930 -11.091 1.00 89.69 223 LEU A O 1
ATOM 1693 N N . THR A 1 224 ? 1.421 -4.031 -11.876 1.00 81.69 224 THR A N 1
ATOM 1694 C CA . THR A 1 224 ? 2.283 -3.756 -13.052 1.00 81.69 224 THR A CA 1
ATOM 1695 C C . THR A 1 224 ? 1.570 -3.399 -14.348 1.00 81.69 224 THR A C 1
ATOM 1697 O O . THR A 1 224 ? 2.237 -3.076 -15.330 1.00 81.69 224 THR A O 1
ATOM 1700 N N . ASP A 1 225 ? 0.240 -3.354 -14.337 1.00 66.06 225 ASP A N 1
ATOM 1701 C CA . ASP A 1 225 ? -0.609 -3.394 -15.534 1.00 66.06 225 ASP A CA 1
ATOM 1702 C C . ASP A 1 225 ? -0.319 -2.334 -16.630 1.00 66.06 225 ASP A C 1
ATOM 1704 O O . ASP A 1 225 ? -0.754 -2.476 -17.769 1.00 66.06 225 ASP A O 1
ATOM 1708 N N . ARG A 1 226 ? 0.462 -1.271 -16.348 1.00 59.25 226 ARG A N 1
ATOM 1709 C CA . ARG A 1 226 ? 0.939 -0.277 -17.343 1.00 59.25 226 ARG A CA 1
ATOM 1710 C C . ARG A 1 226 ? 2.309 0.353 -17.049 1.00 59.25 226 ARG A C 1
ATOM 1712 O O . ARG A 1 226 ? 2.618 1.410 -17.605 1.00 59.25 226 ARG A O 1
ATOM 1719 N N . SER A 1 227 ? 3.130 -0.217 -16.166 1.00 64.81 227 SER A N 1
ATOM 1720 C CA . SER A 1 227 ? 4.349 0.452 -15.682 1.00 64.81 227 SER A CA 1
ATOM 1721 C C . SER A 1 227 ? 5.646 -0.163 -16.214 1.00 64.81 227 SER A C 1
ATOM 1723 O O . SER A 1 227 ? 5.829 -1.372 -16.232 1.00 64.81 227 SER A O 1
ATOM 1725 N N . ALA A 1 228 ? 6.607 0.696 -16.578 1.00 74.88 228 ALA A N 1
ATOM 1726 C CA . ALA A 1 228 ? 8.005 0.300 -16.823 1.00 74.88 228 ALA A CA 1
ATOM 1727 C C . ALA A 1 228 ? 8.796 0.053 -15.517 1.00 74.88 228 ALA A C 1
ATOM 1729 O O . ALA A 1 228 ? 9.993 -0.223 -15.527 1.00 74.88 228 ALA A O 1
ATOM 1730 N N . SER A 1 229 ? 8.129 0.209 -14.377 1.00 86.56 229 SER A N 1
ATOM 1731 C CA . SER A 1 229 ? 8.656 -0.048 -13.045 1.00 86.56 229 SER A CA 1
ATOM 1732 C C . SER A 1 229 ? 7.825 -1.117 -12.365 1.00 86.56 229 SER A C 1
ATOM 1734 O O . SER A 1 229 ? 6.613 -1.162 -12.563 1.00 86.56 229 SER A O 1
ATOM 1736 N N . LEU A 1 230 ? 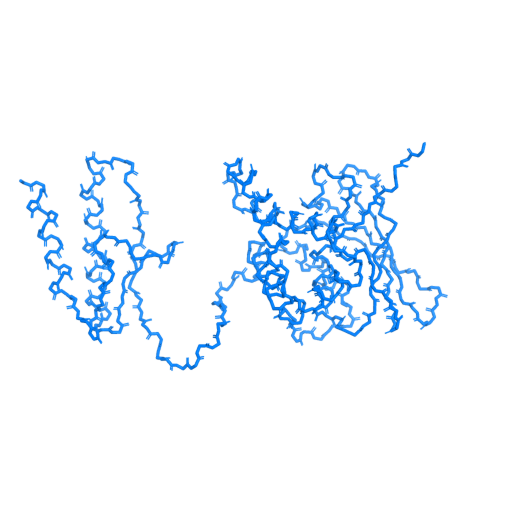8.464 -1.899 -11.512 1.00 92.44 230 LEU A N 1
ATOM 1737 C CA . LEU A 1 230 ? 7.830 -2.866 -10.636 1.00 92.44 230 LEU A CA 1
ATOM 1738 C C . LEU A 1 230 ? 7.598 -2.205 -9.265 1.00 92.44 230 LEU A C 1
ATOM 1740 O O . LEU A 1 230 ? 8.578 -1.863 -8.597 1.00 92.44 230 LEU A O 1
ATOM 1744 N N . PRO A 1 231 ? 6.341 -1.968 -8.844 1.00 94.62 231 PRO A N 1
ATOM 1745 C CA . PRO A 1 231 ? 6.041 -1.500 -7.492 1.00 94.62 231 PRO A CA 1
ATOM 1746 C C . PRO A 1 231 ? 6.346 -2.604 -6.479 1.00 94.62 231 PRO A C 1
ATOM 1748 O O . PRO A 1 231 ? 5.729 -3.665 -6.504 1.00 94.62 231 PRO A O 1
ATOM 1751 N N . THR A 1 232 ? 7.306 -2.368 -5.597 1.00 96.50 232 THR A N 1
ATOM 1752 C CA . THR A 1 232 ? 7.798 -3.354 -4.623 1.00 96.50 232 THR A CA 1
ATOM 1753 C C . THR A 1 232 ? 7.277 -3.101 -3.214 1.00 96.50 232 THR A C 1
ATOM 1755 O O . THR A 1 232 ? 7.399 -3.983 -2.371 1.00 96.50 232 THR A O 1
ATOM 1758 N N . LEU A 1 233 ? 6.624 -1.957 -2.978 1.00 97.19 233 LEU A N 1
ATOM 1759 C CA . LEU A 1 233 ? 6.087 -1.544 -1.680 1.00 97.19 233 LEU A CA 1
ATOM 1760 C C . LEU A 1 233 ? 5.334 -2.646 -0.911 1.00 97.19 233 LEU A C 1
ATOM 1762 O O . LEU A 1 233 ? 5.702 -2.883 0.239 1.00 97.19 233 LEU A O 1
ATOM 1766 N N . PRO A 1 234 ? 4.329 -3.351 -1.477 1.00 95.50 234 PRO A N 1
ATOM 1767 C CA . PRO A 1 234 ? 3.601 -4.366 -0.709 1.00 95.50 234 PRO A CA 1
ATOM 1768 C C . PRO A 1 234 ? 4.457 -5.599 -0.390 1.00 95.50 234 PRO A C 1
ATOM 1770 O O . PRO A 1 234 ? 4.261 -6.218 0.651 1.00 95.50 234 PRO A O 1
ATOM 1773 N N . ILE A 1 235 ? 5.427 -5.935 -1.249 1.00 96.25 235 ILE A N 1
ATOM 1774 C CA . ILE A 1 235 ? 6.382 -7.027 -1.008 1.00 96.25 235 ILE A CA 1
ATOM 1775 C C . ILE A 1 235 ? 7.335 -6.623 0.121 1.00 96.25 235 ILE A C 1
ATOM 1777 O O . ILE A 1 235 ? 7.538 -7.383 1.063 1.00 96.25 235 ILE A O 1
ATOM 1781 N N . ALA A 1 236 ? 7.897 -5.415 0.043 1.00 96.88 236 ALA A N 1
ATOM 1782 C CA . ALA A 1 236 ? 8.870 -4.915 1.002 1.00 96.88 236 ALA A CA 1
ATOM 1783 C C . ALA A 1 236 ? 8.266 -4.720 2.397 1.00 96.88 236 ALA A C 1
ATOM 1785 O O . ALA A 1 236 ? 8.889 -5.127 3.369 1.00 96.88 236 ALA A O 1
ATOM 1786 N N . ILE A 1 237 ? 7.065 -4.142 2.513 1.00 95.44 237 ILE A N 1
ATOM 1787 C CA . ILE A 1 237 ? 6.404 -3.947 3.814 1.00 95.44 237 ILE A CA 1
ATOM 1788 C C . ILE A 1 237 ? 6.091 -5.284 4.490 1.00 95.44 237 ILE A C 1
ATOM 1790 O O . ILE A 1 237 ? 6.416 -5.448 5.664 1.00 95.44 237 ILE A O 1
ATOM 1794 N N . ASP A 1 238 ? 5.506 -6.250 3.771 1.00 94.00 238 ASP A N 1
ATOM 1795 C CA . ASP A 1 238 ? 5.204 -7.560 4.366 1.00 94.00 238 ASP A CA 1
ATOM 1796 C C . ASP A 1 238 ? 6.489 -8.293 4.774 1.00 94.00 238 ASP A C 1
ATOM 1798 O O . ASP A 1 238 ? 6.559 -8.866 5.862 1.00 94.00 238 ASP A O 1
ATOM 1802 N N . LEU A 1 239 ? 7.534 -8.218 3.943 1.00 94.12 239 LEU A N 1
ATOM 1803 C CA . LEU A 1 239 ? 8.817 -8.842 4.245 1.00 94.12 239 LEU A CA 1
ATOM 1804 C C . LEU A 1 239 ? 9.520 -8.177 5.438 1.00 94.12 239 LEU A C 1
ATOM 1806 O O . LEU A 1 239 ? 10.025 -8.888 6.302 1.00 94.12 239 LEU A O 1
ATOM 1810 N N . LEU A 1 240 ? 9.515 -6.843 5.535 1.00 93.62 240 LEU A N 1
ATOM 1811 C CA . LEU A 1 240 ? 10.054 -6.102 6.685 1.00 93.62 240 LEU A CA 1
ATOM 1812 C C . LEU A 1 240 ? 9.291 -6.409 7.978 1.00 93.62 240 LEU A C 1
ATOM 1814 O O . LEU A 1 240 ? 9.903 -6.451 9.041 1.00 93.62 240 LEU A O 1
ATOM 1818 N N . GLY A 1 241 ? 7.983 -6.670 7.899 1.00 91.19 241 GLY A N 1
ATOM 1819 C CA . GLY A 1 241 ? 7.188 -7.089 9.057 1.00 91.19 241 GLY A CA 1
ATOM 1820 C C . GLY A 1 241 ? 7.640 -8.442 9.615 1.00 91.19 241 GLY A C 1
ATOM 1821 O O . GLY A 1 241 ? 7.555 -8.680 10.816 1.00 91.19 241 GLY A O 1
ATOM 1822 N N . ARG A 1 242 ? 8.180 -9.313 8.752 1.00 90.00 242 ARG A N 1
ATOM 1823 C CA . ARG A 1 242 ? 8.741 -10.627 9.117 1.00 90.00 242 ARG A CA 1
ATOM 1824 C C . ARG A 1 242 ? 10.234 -10.567 9.446 1.00 90.00 242 ARG A C 1
ATOM 1826 O O . ARG A 1 242 ? 10.730 -11.396 10.202 1.00 90.00 242 ARG A O 1
ATOM 1833 N N . LEU A 1 243 ? 10.950 -9.603 8.869 1.00 88.44 243 LEU A N 1
ATOM 1834 C CA . LEU A 1 243 ? 12.392 -9.392 8.999 1.00 88.44 243 LEU A CA 1
ATOM 1835 C C . LEU A 1 243 ? 12.700 -7.931 9.384 1.00 88.44 243 LEU A C 1
ATOM 1837 O O . LEU A 1 243 ? 13.234 -7.179 8.568 1.00 88.44 243 LEU A O 1
ATOM 1841 N N . PRO A 1 244 ? 12.419 -7.508 10.630 1.00 83.81 244 PRO A N 1
ATOM 1842 C CA . PRO A 1 244 ? 12.565 -6.104 11.031 1.00 83.81 244 PRO A CA 1
ATOM 1843 C C . PRO A 1 244 ? 14.025 -5.639 11.188 1.00 83.81 244 PRO A C 1
ATOM 1845 O O . PRO A 1 244 ? 14.283 -4.441 11.283 1.00 83.81 244 PRO A O 1
ATOM 1848 N N . GLY A 1 245 ? 14.979 -6.574 11.255 1.00 85.88 245 GLY A N 1
ATOM 1849 C CA . GLY A 1 245 ? 16.404 -6.303 11.467 1.00 85.88 245 GLY A CA 1
ATOM 1850 C C . GLY A 1 245 ? 17.205 -5.996 10.194 1.00 85.88 245 GLY A C 1
ATOM 1851 O O . GLY A 1 245 ? 17.758 -4.900 10.097 1.00 85.88 245 GLY A O 1
ATOM 1852 N N . PRO A 1 246 ? 17.318 -6.947 9.248 1.00 90.25 246 PRO A N 1
ATOM 1853 C CA . PRO A 1 246 ? 18.277 -6.847 8.152 1.00 90.25 246 PRO A CA 1
ATOM 1854 C C . PRO A 1 246 ? 17.928 -5.756 7.132 1.00 90.25 246 PRO A C 1
ATOM 1856 O O . PRO A 1 246 ? 16.788 -5.298 7.011 1.00 90.25 246 PRO A O 1
ATOM 1859 N N . ALA A 1 247 ? 18.932 -5.351 6.359 1.00 93.31 247 ALA A N 1
ATOM 1860 C CA . ALA A 1 247 ? 18.746 -4.506 5.193 1.00 93.31 247 ALA A CA 1
ATOM 1861 C C . ALA A 1 247 ? 18.250 -5.338 4.003 1.00 93.31 247 ALA A C 1
ATOM 1863 O O . ALA A 1 247 ? 18.760 -6.426 3.732 1.00 93.31 247 ALA A O 1
ATOM 1864 N N . LEU A 1 248 ? 17.251 -4.808 3.293 1.00 95.31 248 LEU A N 1
ATOM 1865 C CA . LEU A 1 248 ? 16.693 -5.418 2.089 1.00 95.31 248 LEU A CA 1
ATOM 1866 C C . LEU A 1 248 ? 17.077 -4.596 0.857 1.00 95.31 248 LEU A C 1
ATOM 1868 O O . LEU A 1 248 ? 16.869 -3.383 0.827 1.00 95.31 248 LEU A O 1
ATOM 1872 N N . GLU A 1 249 ? 17.564 -5.265 -0.177 1.00 95.75 249 GLU A N 1
ATOM 1873 C CA . GLU A 1 249 ? 17.772 -4.692 -1.505 1.00 95.75 249 GLU A CA 1
ATOM 1874 C C . GLU A 1 249 ? 16.918 -5.461 -2.509 1.00 95.75 249 GLU A C 1
ATOM 1876 O O . GLU A 1 249 ? 17.097 -6.666 -2.685 1.00 95.75 249 GLU A O 1
ATOM 1881 N N . LEU A 1 250 ? 15.997 -4.760 -3.171 1.00 96.06 250 LEU A N 1
ATOM 1882 C CA . LEU A 1 250 ? 15.286 -5.274 -4.337 1.00 96.06 250 LEU A CA 1
ATOM 1883 C C . LEU A 1 250 ? 15.852 -4.580 -5.574 1.00 96.06 250 LEU A C 1
ATOM 1885 O O . LEU A 1 250 ? 15.895 -3.350 -5.628 1.00 96.06 250 LEU A O 1
ATOM 1889 N N . SER A 1 251 ? 16.294 -5.344 -6.569 1.00 94.75 251 SER A N 1
ATOM 1890 C CA . SER A 1 251 ? 17.009 -4.792 -7.723 1.00 94.75 251 SER A CA 1
ATOM 1891 C C . SER A 1 251 ? 16.824 -5.617 -9.002 1.00 94.75 251 SER A C 1
ATOM 1893 O O . SER A 1 251 ? 16.077 -6.594 -9.035 1.00 94.75 251 SER A O 1
ATOM 1895 N N . ASP A 1 252 ? 17.430 -5.140 -10.096 1.00 92.38 252 ASP A N 1
ATOM 1896 C CA . ASP A 1 252 ? 17.441 -5.774 -11.426 1.00 92.38 252 ASP A CA 1
ATOM 1897 C C . ASP A 1 252 ? 16.063 -6.268 -11.928 1.00 92.38 252 ASP A C 1
ATOM 1899 O O . ASP A 1 252 ? 15.921 -7.425 -12.336 1.00 92.38 252 ASP A O 1
ATOM 1903 N N . PRO A 1 253 ? 15.008 -5.426 -11.910 1.00 93.06 253 PRO A N 1
ATOM 1904 C CA . PRO A 1 253 ? 13.704 -5.852 -12.388 1.00 93.06 253 PRO A CA 1
ATOM 1905 C C . PRO A 1 253 ? 13.717 -6.062 -13.903 1.00 93.06 253 PRO A C 1
ATOM 1907 O O . PRO A 1 253 ? 14.092 -5.187 -14.688 1.00 93.06 253 PRO A O 1
ATOM 1910 N N . ARG A 1 254 ? 13.231 -7.222 -14.326 1.00 90.81 254 ARG A N 1
ATOM 1911 C CA . ARG A 1 254 ? 13.167 -7.647 -15.719 1.00 90.81 254 ARG A CA 1
ATOM 1912 C C . ARG A 1 254 ? 11.782 -8.163 -16.030 1.00 90.81 254 ARG A C 1
ATOM 1914 O O . ARG A 1 254 ? 11.274 -9.067 -15.373 1.00 90.81 254 ARG A O 1
ATOM 1921 N N . ARG A 1 255 ? 11.190 -7.626 -17.088 1.00 89.12 255 ARG A N 1
ATOM 1922 C CA . ARG A 1 255 ? 9.973 -8.190 -17.657 1.00 89.12 255 ARG A CA 1
ATOM 1923 C C . ARG A 1 255 ? 10.362 -9.374 -18.543 1.00 89.12 255 ARG A C 1
ATOM 1925 O O . ARG A 1 255 ? 11.084 -9.189 -19.522 1.00 89.12 255 ARG A O 1
ATOM 1932 N N . LEU A 1 256 ? 9.949 -10.582 -18.161 1.00 87.56 256 LEU A N 1
ATOM 1933 C CA . LEU A 1 256 ? 10.252 -11.808 -18.910 1.00 87.56 256 LEU A CA 1
ATOM 1934 C C . LEU A 1 256 ? 9.306 -11.965 -20.107 1.00 87.56 256 LEU A C 1
ATOM 1936 O O . LEU A 1 256 ? 9.734 -12.378 -21.184 1.00 87.56 256 LEU A O 1
ATOM 1940 N N . ASP A 1 257 ? 8.037 -11.615 -19.910 1.00 83.69 257 ASP A N 1
ATOM 1941 C CA . ASP A 1 257 ? 6.981 -11.531 -20.921 1.00 83.69 257 ASP A CA 1
ATOM 1942 C C . ASP A 1 257 ? 5.843 -10.622 -20.417 1.00 83.69 257 ASP A C 1
ATOM 1944 O O . ASP A 1 257 ? 6.039 -9.841 -19.483 1.00 83.69 257 ASP A O 1
ATOM 1948 N N . ASP A 1 258 ? 4.676 -10.658 -21.063 1.00 77.50 258 ASP A N 1
ATOM 1949 C CA . ASP A 1 258 ? 3.583 -9.740 -20.749 1.00 77.50 258 ASP A CA 1
ATOM 1950 C C . ASP A 1 258 ? 3.085 -9.875 -19.300 1.00 77.50 258 ASP A C 1
ATOM 1952 O O . ASP A 1 258 ? 2.790 -8.846 -18.690 1.00 77.50 258 ASP A O 1
ATOM 1956 N N . ASP A 1 259 ? 3.140 -11.075 -18.722 1.00 83.56 259 ASP A N 1
ATOM 1957 C CA . ASP A 1 259 ? 2.524 -11.376 -17.425 1.00 83.56 259 ASP A CA 1
ATOM 1958 C C . ASP A 1 259 ? 3.563 -11.673 -16.334 1.00 83.56 259 ASP A C 1
ATOM 1960 O O . ASP A 1 259 ? 3.219 -11.788 -15.160 1.00 83.56 259 ASP A O 1
ATOM 1964 N N . ARG A 1 260 ? 4.850 -11.819 -16.684 1.00 89.50 260 ARG A N 1
ATOM 1965 C CA . ARG A 1 260 ? 5.896 -12.216 -15.732 1.00 89.50 260 ARG A CA 1
ATOM 1966 C C . ARG A 1 260 ? 6.973 -11.167 -15.530 1.00 89.50 260 ARG A C 1
ATOM 1968 O O . ARG A 1 260 ? 7.615 -10.693 -16.471 1.00 89.50 260 ARG A O 1
ATOM 1975 N N . TRP A 1 261 ? 7.252 -10.916 -14.257 1.00 92.25 261 TRP A N 1
ATOM 1976 C CA . TRP A 1 261 ? 8.354 -10.089 -13.789 1.00 92.25 261 TRP A CA 1
ATOM 1977 C C . TRP A 1 261 ? 9.341 -10.918 -12.984 1.00 92.25 261 TRP A C 1
ATOM 1979 O O . TRP A 1 261 ? 8.958 -11.801 -12.224 1.00 92.25 261 TRP A O 1
ATOM 1989 N N . GLN A 1 262 ? 10.615 -10.598 -13.140 1.00 94.50 262 GLN A N 1
ATOM 1990 C CA . GLN A 1 262 ? 11.708 -11.119 -12.342 1.00 94.50 262 GLN A CA 1
ATOM 1991 C C . GLN A 1 262 ? 12.425 -9.958 -11.661 1.00 94.50 262 GLN A C 1
ATOM 1993 O O . GLN A 1 262 ? 12.521 -8.886 -12.249 1.00 94.50 262 GLN A O 1
ATOM 1998 N N . PHE A 1 263 ? 12.907 -10.155 -10.443 1.00 95.31 263 PHE A N 1
ATOM 1999 C CA . PHE A 1 263 ? 13.783 -9.222 -9.738 1.00 95.31 263 PHE A CA 1
ATOM 2000 C C . PHE A 1 263 ? 14.683 -10.000 -8.778 1.00 95.31 263 PHE A C 1
ATOM 2002 O O . PHE A 1 263 ? 14.363 -11.131 -8.401 1.00 95.31 263 PHE A O 1
ATOM 2009 N N . ASP A 1 264 ? 15.786 -9.390 -8.372 1.00 95.44 264 ASP A N 1
ATOM 2010 C CA . ASP A 1 264 ? 16.677 -9.950 -7.365 1.00 95.44 264 ASP A CA 1
ATOM 2011 C C . ASP A 1 264 ? 16.357 -9.347 -5.993 1.00 95.44 264 ASP A C 1
ATOM 2013 O O . ASP A 1 264 ? 16.097 -8.150 -5.864 1.00 95.44 264 ASP A O 1
ATOM 2017 N N . LEU A 1 265 ? 16.366 -10.193 -4.965 1.00 95.38 265 LEU A N 1
ATOM 2018 C CA . LEU A 1 265 ? 16.281 -9.800 -3.565 1.00 95.38 265 LEU A CA 1
ATOM 2019 C C . LEU A 1 265 ? 17.580 -10.191 -2.873 1.00 95.38 265 LEU A C 1
ATOM 2021 O O . LEU A 1 265 ? 17.973 -11.356 -2.918 1.00 95.38 265 LEU A O 1
ATOM 2025 N N . THR A 1 266 ? 18.197 -9.242 -2.180 1.00 94.50 266 THR A N 1
ATOM 2026 C CA . THR A 1 266 ? 19.334 -9.488 -1.291 1.00 94.50 266 THR A CA 1
ATOM 2027 C C . THR A 1 266 ? 18.988 -9.044 0.123 1.00 94.50 266 THR A C 1
ATOM 2029 O O . THR A 1 266 ? 18.391 -7.987 0.326 1.00 94.50 266 THR A O 1
ATOM 2032 N N . VAL A 1 267 ? 19.365 -9.864 1.099 1.00 92.94 267 VAL A N 1
ATOM 2033 C CA . VAL A 1 267 ? 19.199 -9.603 2.528 1.00 92.94 267 VAL A CA 1
ATOM 2034 C C . VAL A 1 267 ? 20.578 -9.618 3.176 1.00 92.94 267 VAL A C 1
ATOM 2036 O O . VAL A 1 267 ? 21.314 -10.602 3.055 1.00 92.94 267 VAL A O 1
ATOM 2039 N N . THR A 1 268 ? 20.935 -8.527 3.852 1.00 92.25 268 THR A N 1
ATOM 2040 C CA . THR A 1 268 ? 22.207 -8.381 4.577 1.00 92.25 268 THR A CA 1
ATOM 2041 C C . THR A 1 268 ? 21.959 -7.971 6.023 1.00 92.25 268 THR A C 1
ATOM 2043 O O . THR A 1 268 ? 21.032 -7.216 6.304 1.00 92.25 268 THR A O 1
ATOM 2046 N N . GLU A 1 269 ? 22.778 -8.456 6.963 1.00 87.56 269 GLU A N 1
ATOM 2047 C CA . GLU A 1 269 ? 22.631 -8.090 8.384 1.00 87.56 269 GLU A CA 1
ATOM 2048 C C . GLU A 1 269 ? 22.822 -6.584 8.613 1.00 87.56 269 GLU A C 1
ATOM 2050 O O . GLU A 1 269 ? 22.072 -5.976 9.372 1.00 87.56 269 GLU A O 1
ATOM 2055 N N . ASP A 1 270 ? 23.773 -5.983 7.894 1.00 83.00 270 ASP A N 1
ATOM 2056 C CA . ASP A 1 270 ? 24.081 -4.556 7.930 1.00 83.00 270 ASP A CA 1
ATOM 2057 C C . ASP A 1 270 ? 24.006 -3.956 6.516 1.00 83.00 270 ASP A C 1
ATOM 2059 O O . ASP A 1 270 ? 24.364 -4.606 5.527 1.00 83.00 270 ASP A O 1
ATOM 2063 N N . GLY A 1 271 ? 23.569 -2.698 6.410 1.00 86.44 271 GLY A N 1
ATOM 2064 C CA . GLY A 1 271 ? 23.546 -1.952 5.150 1.00 86.44 271 GLY A CA 1
ATOM 2065 C C . GLY A 1 271 ? 22.369 -0.991 5.010 1.00 86.44 271 GLY A C 1
ATOM 2066 O O . GLY A 1 271 ? 21.500 -0.898 5.879 1.00 86.44 271 GLY A O 1
ATOM 2067 N N . ASP A 1 272 ? 22.347 -0.282 3.885 1.00 89.94 272 ASP A N 1
ATOM 2068 C CA . ASP A 1 272 ? 21.212 0.542 3.481 1.00 89.94 272 ASP A CA 1
ATOM 2069 C C . ASP A 1 272 ? 20.225 -0.300 2.671 1.00 89.94 272 ASP A C 1
ATOM 2071 O O . ASP A 1 272 ? 20.617 -1.154 1.880 1.00 89.94 272 ASP A O 1
ATOM 2075 N N . SER A 1 273 ? 18.931 -0.060 2.869 1.00 94.50 273 SER A N 1
ATOM 2076 C CA . SER A 1 273 ? 17.886 -0.741 2.105 1.00 94.50 273 SER A CA 1
ATOM 2077 C C . SER A 1 273 ? 17.486 0.073 0.887 1.00 94.50 273 SER A C 1
ATOM 2079 O O . SER A 1 273 ? 17.292 1.284 0.989 1.00 94.50 273 SER A O 1
ATOM 2081 N N . THR A 1 274 ? 17.333 -0.595 -0.250 1.00 95.12 274 THR A N 1
ATOM 2082 C CA . THR A 1 274 ? 17.114 0.045 -1.552 1.00 95.12 274 THR A CA 1
ATOM 2083 C C . THR A 1 274 ? 16.022 -0.679 -2.335 1.00 95.12 274 THR A C 1
ATOM 2085 O O . THR A 1 274 ? 15.681 -1.833 -2.066 1.00 95.12 274 THR A O 1
ATOM 2088 N N . GLY A 1 275 ? 15.395 0.035 -3.274 1.00 94.75 275 GLY A N 1
ATOM 2089 C CA . GLY A 1 275 ? 14.346 -0.542 -4.121 1.00 94.75 275 GLY A CA 1
ATOM 2090 C C . GLY A 1 275 ? 13.076 -0.983 -3.383 1.00 94.75 275 GLY A C 1
ATOM 2091 O O . GLY A 1 275 ? 12.290 -1.750 -3.933 1.00 94.75 275 GLY A O 1
ATOM 2092 N N . LEU A 1 276 ? 12.835 -0.509 -2.157 1.00 96.62 276 LEU A N 1
ATOM 2093 C CA . LEU A 1 276 ? 11.721 -0.982 -1.323 1.00 96.62 276 LEU A CA 1
ATOM 2094 C C . LEU A 1 276 ? 10.343 -0.520 -1.800 1.00 96.62 276 LEU A C 1
ATOM 2096 O O . LEU A 1 276 ? 9.343 -1.181 -1.556 1.00 96.62 276 LEU A O 1
ATOM 2100 N N . VAL A 1 277 ? 10.279 0.631 -2.462 1.00 96.56 277 VAL A N 1
ATOM 2101 C CA . VAL A 1 277 ? 9.011 1.224 -2.896 1.00 96.56 277 VAL A CA 1
ATOM 2102 C C . VAL A 1 277 ? 8.704 0.848 -4.347 1.00 96.56 277 VAL A C 1
ATOM 2104 O O . VAL A 1 277 ? 7.581 0.474 -4.695 1.00 96.56 277 VAL A O 1
ATOM 2107 N N . ARG A 1 278 ? 9.711 0.965 -5.213 1.00 94.25 278 ARG A N 1
ATOM 2108 C CA . ARG A 1 278 ? 9.658 0.561 -6.617 1.00 94.25 278 ARG A CA 1
ATOM 2109 C C . ARG A 1 278 ? 11.062 0.348 -7.156 1.00 94.25 278 ARG A C 1
ATOM 2111 O O . ARG A 1 278 ? 11.988 1.058 -6.768 1.00 94.25 278 ARG A O 1
ATOM 2118 N N . VAL A 1 279 ? 11.176 -0.508 -8.160 1.00 93.06 279 VAL A N 1
ATOM 2119 C CA . VAL A 1 279 ? 12.394 -0.681 -8.959 1.00 93.06 279 VAL A CA 1
ATOM 2120 C C . VAL A 1 279 ? 12.073 -0.453 -10.432 1.00 93.06 279 VAL A C 1
ATOM 2122 O O . VAL A 1 279 ? 10.971 -0.746 -10.901 1.00 93.06 279 VAL A O 1
ATOM 2125 N N . ARG A 1 280 ? 13.001 0.142 -11.181 1.00 86.62 280 ARG A N 1
ATOM 2126 C CA . ARG A 1 280 ? 12.810 0.436 -12.609 1.00 86.62 280 ARG A CA 1
ATOM 2127 C C . ARG A 1 280 ? 13.530 -0.601 -13.448 1.00 86.62 280 ARG A C 1
ATOM 2129 O O . ARG A 1 280 ? 14.700 -0.855 -13.190 1.00 86.62 280 ARG A O 1
ATOM 2136 N N . ALA A 1 281 ? 12.843 -1.151 -14.448 1.00 79.50 281 ALA A N 1
ATOM 2137 C CA . ALA A 1 281 ? 13.533 -1.905 -15.483 1.00 79.50 281 ALA A CA 1
ATOM 2138 C C . ALA A 1 281 ? 14.407 -0.929 -16.265 1.00 79.50 281 ALA A C 1
ATOM 2140 O O . ALA A 1 281 ? 13.928 0.131 -16.690 1.00 79.50 281 ALA A O 1
ATOM 2141 N N . ASP A 1 282 ? 15.677 -1.276 -16.453 1.00 65.12 282 ASP A N 1
ATOM 2142 C CA . ASP A 1 282 ? 16.494 -0.564 -17.422 1.00 65.12 282 ASP A CA 1
ATOM 2143 C C . ASP A 1 282 ? 15.806 -0.661 -18.786 1.00 65.12 282 ASP A C 1
ATOM 2145 O O . ASP A 1 282 ? 15.370 -1.731 -19.220 1.00 65.12 282 ASP A O 1
ATOM 2149 N N . SER A 1 283 ? 15.657 0.482 -19.460 1.00 49.16 283 SER A N 1
ATOM 2150 C CA . SER A 1 283 ? 15.173 0.465 -20.838 1.00 49.16 283 SER A CA 1
ATOM 2151 C C . SER A 1 283 ? 16.170 -0.339 -21.673 1.00 49.16 283 SER A C 1
ATOM 2153 O O . SER A 1 283 ? 17.367 -0.053 -21.582 1.00 49.16 283 SER A O 1
ATOM 2155 N N . PRO A 1 284 ? 15.727 -1.321 -22.482 1.00 43.28 284 PRO A N 1
ATOM 2156 C CA . PRO A 1 284 ? 16.633 -1.965 -23.417 1.00 43.28 284 PRO A CA 1
ATOM 2157 C C . PRO A 1 284 ? 17.211 -0.874 -24.326 1.00 43.28 284 PRO A C 1
ATOM 2159 O O . PRO A 1 284 ? 16.458 -0.113 -24.938 1.00 43.28 284 PRO A O 1
ATOM 2162 N N . ALA A 1 285 ? 18.539 -0.752 -24.312 1.00 35.88 285 ALA A N 1
ATOM 2163 C CA . ALA A 1 285 ? 19.287 0.195 -25.134 1.00 35.88 285 ALA A CA 1
ATOM 2164 C C . ALA A 1 285 ? 19.095 -0.063 -26.636 1.00 35.88 285 ALA A C 1
ATOM 2166 O O . ALA A 1 285 ? 18.940 -1.246 -27.024 1.00 35.88 285 ALA A O 1
#

Sequence (285 aa):
MVGDTLSKIRARIEELADDGGTYWVVCGRTGVCPVPVAGKRFPDREAAESAAEAATAYRAVLRRWDPRAPCYDFIACEEPERANRTVTPPATGESTSLTGFCHDVAAAVFETLSAEGYADLESSIMDAYCETADAIDDPDDLCLHLLRTLSFELGARLPEPEQAAVLRGAAGELADSDDTDRPLDATLQRLQRLDLVDGYAVDARSDSPESESWTVTITDYALTDRSASLPTLPIAIDLLGRLPGPALELSDPRRLDDDRWQFDLTVTEDGDSTGLVRVRADSPA

Radius of gyration: 24.36 Å; chains: 1; bounding box: 79×38×53 Å